Protein AF-A0A436V3V1-F1 (afdb_monomer)

Sequence (200 aa):
NDRKEEITNYEINSKKIATVSNGYTVTKMSIAVVVNQQRLATILGKDATPEQIAKRVADIQKMVASATGFDDKRGDVIDVSAVEFIDGLDGEPIEQPGIMASIGTYTGTMINAGAFIVVVFLVAFFGLRPMAAALTASAKPAIAGPTFDEVQRSLPTPEPAVAAIGSDGTAAQVGALPGGRPGTTPLDDLRQKIRPAPQE

Nearest PDB structures (foldseek):
  2dum-assembly1_A  TM=3.947E-01  e=2.174E+00  Pyrococcus horikoshii OT3
  7c2x-assembly1_A  TM=2.106E-01  e=6.323E+00  Glycyrrhiza uralensis
  6oa9-assembly1_E  TM=1.807E-01  e=4.842E+00  Saccharomyces cerevisiae

Radius of gyration: 51.62 Å; Cα contacts (8 Å, |Δi|>4): 73; chains: 1; bounding box: 139×60×125 Å

Foldseek 3Di:
DDDDDDDDDDDDDDDDDDDDDPDDDDLEAEEEAEAEQVVLCVVCDVPQDPVNSVVVQVVVQVVVCVVVVNDVVSVYYYHYYHDHDDPPPPPDPPPDQPPVSVCVVCVVVVVVVVVVVVVVVCCVPVPVVVVVVVVVVPDDPDDDDDDPVVVVVPDDDDDDDDDDDDDDDDDDDDDDDDDDDDDDDPVVVVVVVPDDDDDD

Structure (mmCIF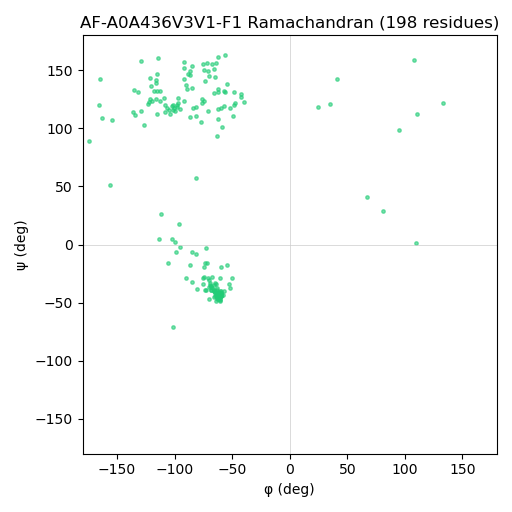, N/CA/C/O backbone):
data_AF-A0A436V3V1-F1
#
_entry.id   AF-A0A436V3V1-F1
#
loop_
_atom_site.group_PDB
_atom_site.id
_atom_site.type_symbol
_atom_site.label_atom_id
_atom_site.label_alt_id
_atom_site.label_comp_id
_atom_site.label_asym_id
_atom_site.label_entity_id
_atom_site.label_seq_id
_atom_site.pdbx_PDB_ins_code
_atom_site.Cartn_x
_atom_site.Cartn_y
_atom_site.Cartn_z
_atom_site.occupancy
_atom_site.B_iso_or_equiv
_atom_site.auth_seq_id
_atom_site.auth_comp_id
_atom_site.auth_asym_id
_atom_site.auth_atom_id
_atom_site.pdbx_PDB_model_num
ATOM 1 N N . ASN A 1 1 ? -78.148 25.410 18.192 1.00 51.16 1 ASN A N 1
ATOM 2 C CA . ASN A 1 1 ? -77.059 24.453 18.460 1.00 51.16 1 ASN A CA 1
ATOM 3 C C . ASN A 1 1 ? -75.895 24.917 17.602 1.00 51.16 1 ASN A C 1
ATOM 5 O O . ASN 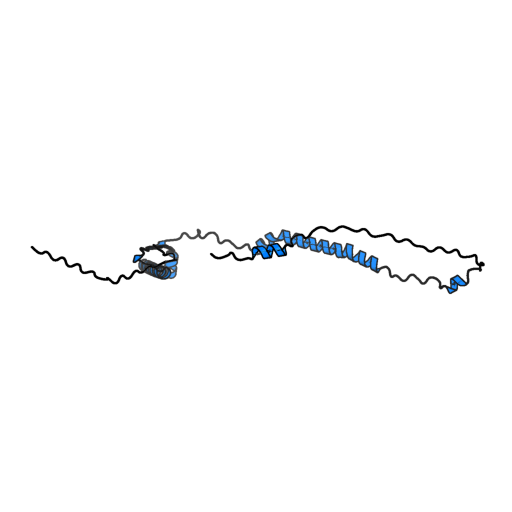A 1 1 ? -75.840 24.543 16.441 1.00 51.16 1 ASN A O 1
ATOM 9 N N . ASP A 1 2 ? -75.096 25.858 18.108 1.00 62.97 2 ASP A N 1
ATOM 10 C CA . ASP A 1 2 ? -74.070 26.542 17.309 1.00 62.97 2 ASP A CA 1
ATOM 11 C C . ASP A 1 2 ? -72.707 25.904 17.549 1.00 62.97 2 ASP A C 1
ATOM 13 O O . ASP A 1 2 ? -72.198 25.894 18.671 1.00 62.97 2 ASP A O 1
ATOM 17 N N . ARG A 1 3 ? -72.125 25.355 16.482 1.00 64.06 3 ARG A N 1
ATOM 18 C CA . ARG A 1 3 ? -70.758 24.839 16.467 1.00 64.06 3 ARG A CA 1
ATOM 19 C C . ARG A 1 3 ? -69.884 25.876 15.781 1.00 64.06 3 ARG A C 1
ATOM 21 O O . ARG A 1 3 ? -70.117 26.204 14.622 1.00 64.06 3 ARG A O 1
ATOM 28 N N . LYS A 1 4 ? -68.887 26.383 16.500 1.00 72.56 4 LYS A N 1
ATOM 29 C CA . LYS A 1 4 ? -67.902 27.315 15.958 1.00 72.56 4 LYS A CA 1
ATOM 30 C C . LYS A 1 4 ? -66.625 26.542 15.646 1.00 72.56 4 LYS A C 1
ATOM 32 O O . LYS A 1 4 ? -66.030 25.963 16.551 1.00 72.56 4 LYS A O 1
ATOM 37 N N . GLU A 1 5 ? -66.248 26.505 14.376 1.00 76.25 5 GLU A N 1
ATOM 38 C CA . GLU A 1 5 ? -64.961 25.975 13.924 1.00 76.25 5 GLU A CA 1
ATOM 39 C C . GLU A 1 5 ? -63.987 27.138 13.750 1.00 76.25 5 GLU A C 1
ATOM 41 O O . GLU A 1 5 ? -64.285 28.123 13.074 1.00 76.25 5 GLU A O 1
ATOM 46 N N . GLU A 1 6 ? -62.835 27.034 14.404 1.00 77.06 6 GLU A N 1
ATOM 47 C CA . GLU A 1 6 ? -61.732 27.977 14.281 1.00 77.06 6 GLU A CA 1
ATOM 48 C C . GLU A 1 6 ? -60.569 27.254 13.606 1.00 77.06 6 GLU A C 1
ATOM 50 O O . GLU A 1 6 ? -60.139 26.190 14.056 1.00 77.06 6 GLU A O 1
ATOM 55 N N . ILE A 1 7 ? -60.099 27.813 12.491 1.00 79.81 7 ILE A N 1
ATOM 56 C CA . ILE A 1 7 ? -58.967 27.289 11.731 1.00 79.81 7 ILE A CA 1
ATOM 57 C C . ILE A 1 7 ? -57.803 28.246 11.943 1.00 79.81 7 ILE A C 1
ATOM 59 O O . ILE A 1 7 ? -57.840 29.388 11.485 1.00 79.81 7 ILE A O 1
ATOM 63 N N . THR A 1 8 ? -56.760 27.758 12.607 1.00 80.88 8 THR A N 1
ATOM 64 C CA . THR A 1 8 ? -55.528 28.515 12.822 1.00 80.88 8 THR A CA 1
ATOM 65 C C . THR A 1 8 ? -54.446 27.976 11.902 1.00 80.88 8 THR A C 1
ATOM 67 O O . THR A 1 8 ? -54.025 26.826 12.027 1.00 80.88 8 THR A O 1
ATOM 70 N N . ASN A 1 9 ? -53.991 28.814 10.972 1.00 81.00 9 ASN A N 1
ATOM 71 C CA . ASN A 1 9 ? -52.857 28.504 10.110 1.00 81.00 9 ASN A CA 1
ATOM 72 C C . ASN A 1 9 ? -51.563 28.973 10.776 1.00 81.00 9 ASN A C 1
ATOM 74 O O . ASN A 1 9 ? -51.477 30.105 11.251 1.00 81.00 9 ASN A O 1
ATOM 78 N N . TYR A 1 10 ? -50.553 28.110 10.771 1.00 83.94 10 TYR A N 1
ATOM 79 C CA . TYR A 1 10 ? -49.214 28.433 11.250 1.00 83.94 10 TYR A CA 1
ATOM 80 C C . TYR A 1 10 ? -48.241 28.439 10.075 1.00 83.94 10 TYR A C 1
ATOM 82 O O . TYR A 1 10 ? -48.203 27.488 9.294 1.00 83.94 10 TYR A O 1
ATOM 90 N N . GLU A 1 11 ? -47.418 29.480 9.975 1.00 79.50 11 GLU A N 1
ATOM 91 C CA . GLU A 1 11 ? -46.264 29.4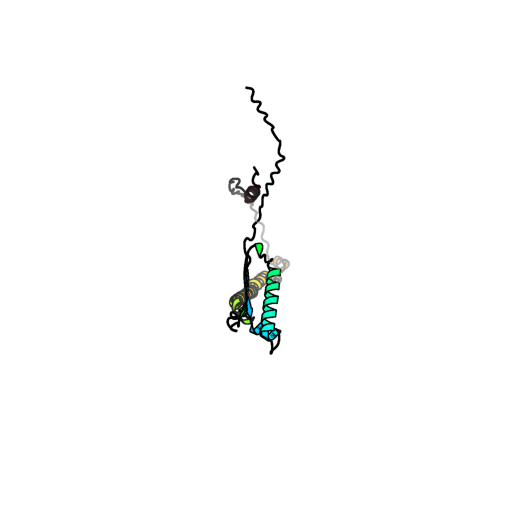83 9.080 1.00 79.50 11 GLU A CA 1
ATOM 92 C C . GLU A 1 11 ? -45.071 28.861 9.805 1.00 79.50 11 GLU A C 1
ATOM 94 O O . GLU A 1 11 ? -44.523 29.417 10.758 1.00 79.50 11 GLU A O 1
ATOM 99 N N . ILE A 1 12 ? -44.688 27.662 9.375 1.00 82.06 12 ILE A N 1
ATOM 100 C CA . ILE A 1 12 ? -43.521 26.964 9.909 1.00 82.06 12 ILE A CA 1
ATOM 101 C C . ILE A 1 12 ? -42.315 27.328 9.047 1.00 82.06 12 ILE A C 1
ATOM 103 O O . ILE A 1 12 ? -42.298 27.081 7.842 1.00 82.06 12 ILE A O 1
ATOM 107 N N . ASN A 1 13 ? -41.273 27.868 9.679 1.00 80.56 13 ASN A N 1
ATOM 108 C CA . ASN A 1 13 ? -39.996 28.120 9.019 1.00 80.56 13 ASN A CA 1
ATOM 109 C C . ASN A 1 13 ? -39.375 26.792 8.552 1.00 80.56 13 ASN A C 1
ATOM 111 O O . ASN A 1 13 ? -38.884 26.007 9.365 1.00 80.56 13 ASN A O 1
ATOM 115 N N . SER A 1 14 ? -39.376 26.536 7.241 1.00 83.12 14 SER A N 1
ATOM 116 C CA . SER A 1 14 ? -38.745 25.350 6.655 1.00 83.12 14 SER A CA 1
ATOM 117 C C . SER A 1 14 ? -37.343 25.679 6.142 1.00 83.12 14 SER A C 1
ATOM 119 O O . SER A 1 14 ? -37.186 26.515 5.252 1.00 83.12 14 SER A O 1
ATOM 121 N N . LYS A 1 15 ? -36.316 24.991 6.648 1.00 85.94 15 LYS A N 1
ATOM 122 C CA . LYS A 1 15 ? -34.958 25.048 6.088 1.00 85.94 15 LYS A CA 1
ATOM 123 C C . LYS A 1 15 ? -34.726 23.823 5.207 1.00 85.94 15 LYS A C 1
ATOM 125 O O . LYS A 1 15 ? -34.674 22.706 5.714 1.00 85.94 15 LYS A O 1
ATOM 130 N N . LYS A 1 16 ? -34.547 24.029 3.900 1.00 85.94 16 LYS A N 1
ATOM 131 C CA . LYS A 1 16 ? -34.175 22.969 2.951 1.00 85.94 16 LYS A CA 1
ATOM 132 C C . LYS A 1 16 ? -32.689 23.084 2.623 1.00 85.94 16 LYS A C 1
ATOM 134 O O . LYS A 1 16 ? -32.254 24.114 2.119 1.00 85.94 16 LYS A O 1
ATOM 139 N N . ILE A 1 17 ? -31.915 22.044 2.923 1.00 87.38 17 ILE A N 1
ATOM 140 C CA . ILE A 1 17 ? -30.492 21.971 2.575 1.00 87.38 17 ILE A CA 1
ATOM 141 C C . ILE A 1 17 ? -30.359 20.975 1.426 1.00 87.38 17 ILE A C 1
ATOM 143 O O . ILE A 1 17 ? -30.695 19.805 1.586 1.00 87.38 17 ILE A O 1
ATOM 147 N N . ALA A 1 18 ? -29.903 21.448 0.269 1.00 84.38 18 ALA A N 1
ATOM 148 C CA . ALA A 1 18 ? -29.523 20.600 -0.853 1.00 84.38 18 ALA A CA 1
ATOM 149 C C . ALA A 1 18 ? -27.994 20.542 -0.909 1.00 84.38 18 ALA A C 1
ATOM 151 O O . ALA A 1 18 ? -27.343 21.552 -1.175 1.00 84.38 18 ALA A O 1
ATOM 152 N N . THR A 1 19 ? -27.422 19.374 -0.626 1.00 85.31 19 THR A N 1
ATOM 153 C CA . THR A 1 19 ? -25.979 19.139 -0.732 1.00 85.31 19 THR A CA 1
ATOM 154 C C . THR A 1 19 ? -25.710 18.384 -2.025 1.00 85.31 19 THR A C 1
ATOM 156 O O . THR A 1 19 ? -26.152 17.248 -2.180 1.00 85.31 19 THR A O 1
ATOM 159 N N . VAL A 1 20 ? -24.991 19.012 -2.953 1.00 83.06 20 VAL A N 1
ATOM 160 C CA . VAL A 1 20 ? -24.502 18.361 -4.173 1.00 83.06 20 VAL A CA 1
ATOM 161 C C . VAL A 1 20 ? -23.049 17.965 -3.930 1.00 83.06 20 VAL A C 1
ATOM 163 O O . VAL A 1 20 ? -22.222 18.821 -3.625 1.00 83.06 20 VAL A O 1
ATOM 166 N N . SER A 1 21 ? -22.745 16.670 -4.022 1.00 83.62 21 SER A N 1
ATOM 167 C CA . SER A 1 21 ? -21.377 16.151 -3.936 1.00 83.62 21 SER A CA 1
ATOM 168 C C . SER A 1 21 ? -20.931 15.682 -5.317 1.00 83.62 21 SER A C 1
ATOM 170 O O . SER A 1 21 ? -21.545 14.783 -5.883 1.00 83.62 21 SER A O 1
ATOM 172 N N . ASN A 1 22 ? -19.857 16.275 -5.842 1.00 81.88 22 ASN A N 1
ATOM 173 C CA . ASN A 1 22 ? -19.236 15.887 -7.118 1.00 81.88 22 ASN A CA 1
ATOM 174 C C . ASN A 1 22 ? -18.042 14.931 -6.918 1.00 81.88 22 ASN A C 1
ATOM 176 O O . ASN A 1 22 ? -17.182 14.823 -7.789 1.00 81.88 22 ASN A O 1
ATOM 180 N N . GLY A 1 23 ? -17.936 14.299 -5.746 1.00 87.75 23 GLY A N 1
ATOM 181 C CA . GLY A 1 23 ? -16.788 13.481 -5.360 1.00 87.75 23 GLY A CA 1
ATOM 182 C C . GLY A 1 23 ? -17.122 12.004 -5.182 1.00 87.75 23 GLY A C 1
ATOM 183 O O . GLY A 1 23 ? -18.268 11.624 -4.949 1.00 87.75 23 GLY A O 1
ATOM 184 N N . TYR A 1 24 ? -16.082 11.176 -5.226 1.00 87.44 24 TYR A N 1
ATOM 185 C CA . TYR A 1 24 ? -16.155 9.781 -4.805 1.00 87.44 24 TYR A CA 1
ATOM 186 C C . TYR A 1 24 ? -15.907 9.679 -3.300 1.00 87.44 24 TYR A C 1
ATOM 188 O O . TYR A 1 24 ? -15.130 10.442 -2.730 1.00 87.44 24 TYR A O 1
ATOM 196 N N . THR A 1 25 ? -16.576 8.733 -2.648 1.00 88.81 25 THR A N 1
ATOM 197 C CA . THR A 1 25 ? -16.362 8.411 -1.233 1.00 88.81 25 THR A CA 1
ATOM 198 C C . THR A 1 25 ? -15.948 6.955 -1.129 1.00 88.81 25 THR A C 1
ATOM 200 O O . THR A 1 25 ? -16.523 6.094 -1.793 1.00 88.81 25 THR A O 1
ATOM 203 N N . VAL A 1 26 ? -14.949 6.673 -0.297 1.00 91.44 26 VAL A N 1
ATOM 204 C CA . VAL A 1 26 ? -14.577 5.298 0.035 1.00 91.44 26 VAL A CA 1
ATOM 205 C C . VAL A 1 26 ? -15.609 4.761 1.019 1.00 91.44 26 VAL A C 1
ATOM 207 O O . VAL A 1 26 ? -15.815 5.352 2.075 1.00 91.44 26 VAL A O 1
ATOM 210 N N . THR A 1 27 ? -16.280 3.664 0.668 1.00 93.31 27 THR A N 1
ATOM 211 C CA . THR A 1 27 ? -17.311 3.049 1.524 1.00 93.31 27 THR A CA 1
ATOM 212 C C . THR A 1 27 ? -16.738 2.008 2.475 1.00 93.31 27 THR A C 1
ATOM 214 O O . THR A 1 27 ? -17.310 1.808 3.535 1.00 93.31 27 THR A O 1
ATOM 217 N N . LYS A 1 28 ? -15.639 1.339 2.104 1.00 94.94 28 LYS A N 1
ATOM 218 C CA . LYS A 1 28 ? -14.964 0.323 2.919 1.00 94.94 28 LYS A CA 1
ATOM 219 C C . LYS A 1 28 ? -13.570 0.034 2.372 1.00 94.94 28 LYS A C 1
ATOM 221 O O . LYS A 1 28 ? -13.399 -0.048 1.155 1.00 94.94 28 LYS A O 1
ATOM 226 N N . MET A 1 29 ? -12.608 -0.186 3.262 1.00 95.19 29 MET A N 1
ATOM 227 C CA . MET A 1 29 ? -11.274 -0.688 2.931 1.00 95.19 29 MET A CA 1
ATOM 228 C C . MET A 1 29 ? -11.030 -2.069 3.545 1.00 95.19 29 MET A C 1
ATOM 230 O O . MET A 1 29 ? -11.522 -2.403 4.622 1.00 95.19 29 MET A O 1
ATOM 234 N N . SER A 1 30 ? -10.269 -2.907 2.848 1.00 96.38 30 SER A N 1
ATOM 235 C CA . SER A 1 30 ? -9.816 -4.205 3.354 1.00 96.38 30 SER A CA 1
ATOM 236 C C . SER A 1 30 ? -8.348 -4.363 3.007 1.00 96.38 30 SER A C 1
ATOM 238 O O . SER A 1 30 ? -7.981 -4.386 1.834 1.00 96.38 30 SER A O 1
ATOM 240 N N . ILE A 1 31 ? -7.516 -4.389 4.041 1.00 96.38 31 ILE A N 1
ATOM 241 C CA . ILE A 1 31 ? -6.064 -4.333 3.928 1.00 96.38 31 ILE A CA 1
ATOM 242 C C . ILE A 1 31 ? -5.504 -5.581 4.602 1.00 96.38 31 ILE A C 1
ATOM 244 O O . ILE A 1 31 ? -5.746 -5.806 5.784 1.00 96.38 31 ILE A O 1
ATOM 248 N N . ALA A 1 32 ? -4.744 -6.371 3.851 1.00 96.81 32 ALA A N 1
ATOM 249 C CA . ALA A 1 32 ? -4.007 -7.515 4.369 1.00 96.81 32 ALA A CA 1
ATOM 250 C C . ALA A 1 32 ? -2.512 -7.255 4.189 1.00 96.81 32 ALA A C 1
ATOM 252 O O . ALA A 1 32 ? -2.057 -6.956 3.083 1.00 96.81 32 ALA A O 1
ATOM 253 N N . VAL A 1 33 ? -1.753 -7.348 5.276 1.00 95.88 33 VAL A N 1
ATOM 254 C CA . VAL A 1 33 ? -0.309 -7.118 5.281 1.00 95.88 33 VAL A CA 1
ATOM 255 C C . VAL A 1 33 ? 0.381 -8.368 5.790 1.00 95.88 33 VAL A C 1
ATOM 257 O O . VAL A 1 33 ? 0.109 -8.843 6.889 1.00 95.88 33 VAL A O 1
ATOM 260 N N . VAL A 1 34 ? 1.309 -8.885 4.996 1.00 94.38 34 VAL A N 1
ATOM 261 C CA . VAL A 1 34 ? 2.108 -10.046 5.366 1.00 94.38 34 VAL A CA 1
ATOM 262 C C . VAL A 1 34 ? 3.536 -9.585 5.626 1.00 94.38 34 VAL A C 1
ATOM 264 O O . VAL A 1 34 ? 4.139 -8.913 4.789 1.00 94.38 34 VAL A O 1
ATOM 267 N N . VAL A 1 35 ? 4.074 -9.920 6.796 1.00 93.50 35 VAL A N 1
ATOM 268 C CA . VAL A 1 35 ? 5.428 -9.538 7.212 1.00 93.50 35 VAL A CA 1
ATOM 269 C C . VAL A 1 35 ? 6.303 -10.772 7.394 1.00 93.50 35 VAL A C 1
ATOM 271 O O . VAL A 1 35 ? 5.865 -11.779 7.945 1.00 93.50 35 VAL A O 1
ATOM 274 N N . ASN A 1 36 ? 7.555 -10.690 6.942 1.00 92.19 36 ASN A N 1
ATOM 275 C CA . ASN A 1 36 ? 8.512 -11.783 7.093 1.00 92.19 36 ASN A CA 1
ATOM 276 C C . ASN A 1 36 ? 8.938 -11.915 8.567 1.00 92.19 36 ASN A C 1
ATOM 278 O O . ASN A 1 36 ? 9.592 -11.026 9.129 1.00 92.19 36 ASN A O 1
ATOM 282 N N . GLN A 1 37 ? 8.587 -13.043 9.182 1.00 89.31 37 GLN A N 1
ATOM 283 C CA . GLN A 1 37 ? 8.877 -13.340 10.582 1.00 89.31 37 GLN A CA 1
ATOM 284 C C . GLN A 1 37 ? 10.382 -13.454 10.869 1.00 89.31 37 GLN A C 1
ATOM 286 O O . GLN A 1 37 ? 10.847 -12.913 11.875 1.00 89.31 37 GLN A O 1
ATOM 291 N N . GLN A 1 38 ? 11.162 -14.085 9.984 1.00 87.44 38 GLN A N 1
ATOM 292 C CA . GLN A 1 38 ? 12.614 -14.216 10.158 1.00 87.44 38 GLN A CA 1
ATOM 293 C C . GLN A 1 38 ? 13.297 -12.844 10.161 1.00 87.44 38 GLN A C 1
ATOM 295 O O . GLN A 1 38 ? 14.199 -12.575 10.965 1.00 87.44 38 GLN A O 1
ATOM 300 N N . ARG A 1 39 ? 12.829 -11.929 9.301 1.00 88.31 39 ARG A N 1
ATOM 301 C CA . ARG A 1 39 ? 13.347 -10.558 9.262 1.00 88.31 39 ARG A CA 1
ATOM 302 C C . ARG A 1 39 ? 13.033 -9.797 10.548 1.00 88.31 39 ARG A C 1
ATOM 304 O O . ARG A 1 39 ? 13.899 -9.078 11.043 1.00 88.31 39 ARG A O 1
ATOM 311 N N . LEU A 1 40 ? 11.832 -9.970 11.104 1.00 89.06 40 LEU A N 1
ATOM 312 C CA . LEU A 1 40 ? 11.467 -9.375 12.393 1.00 89.06 40 LEU A CA 1
ATOM 313 C C . LEU A 1 40 ? 12.344 -9.910 13.528 1.00 89.06 40 LEU A C 1
ATOM 315 O O . LEU A 1 40 ? 12.874 -9.107 14.296 1.00 89.06 40 LEU A O 1
ATOM 319 N N . ALA A 1 41 ? 12.553 -11.226 13.592 1.00 87.38 41 ALA A N 1
ATOM 320 C CA . ALA A 1 41 ? 13.427 -11.849 14.585 1.00 87.38 41 ALA A CA 1
ATOM 321 C C . ALA A 1 41 ? 14.872 -11.331 14.473 1.00 87.38 41 ALA A C 1
ATOM 323 O O . ALA A 1 41 ? 15.475 -10.951 15.469 1.00 87.38 41 ALA A O 1
ATOM 324 N N . THR A 1 42 ? 15.402 -11.197 13.255 1.00 87.00 42 THR A N 1
ATOM 325 C CA . THR A 1 42 ? 16.762 -10.670 13.038 1.00 87.00 42 THR A CA 1
ATOM 326 C C . THR A 1 42 ? 16.928 -9.238 13.559 1.00 87.00 42 THR A C 1
ATOM 328 O O . THR A 1 42 ? 17.964 -8.911 14.133 1.00 87.00 42 THR A O 1
ATOM 331 N N . ILE A 1 43 ? 15.916 -8.381 13.375 1.00 87.56 43 ILE A N 1
ATOM 332 C CA . ILE A 1 43 ? 15.942 -6.981 13.837 1.00 87.56 43 ILE A CA 1
ATOM 333 C C . ILE A 1 43 ? 15.804 -6.893 15.363 1.00 87.56 43 ILE A C 1
ATOM 335 O O . ILE A 1 43 ? 16.444 -6.050 15.987 1.00 87.56 43 ILE A O 1
ATOM 339 N N . LEU A 1 44 ? 14.959 -7.739 15.956 1.00 87.00 44 LEU A N 1
ATOM 340 C CA . LEU A 1 44 ? 14.722 -7.784 17.403 1.00 87.00 44 LEU A CA 1
ATOM 341 C C . LEU A 1 44 ? 15.883 -8.442 18.170 1.00 87.00 44 LEU A C 1
ATOM 343 O O . LEU A 1 44 ? 16.035 -8.202 19.366 1.00 87.00 44 LEU A O 1
ATOM 347 N N . GLY A 1 45 ? 16.722 -9.216 17.480 1.00 82.06 45 GLY A N 1
ATOM 348 C CA . GLY A 1 45 ? 17.850 -9.944 18.048 1.00 82.06 45 GLY A CA 1
ATOM 349 C C . GLY A 1 45 ? 17.594 -11.450 18.094 1.00 82.06 45 GLY A C 1
ATOM 350 O O . GLY A 1 45 ? 16.460 -11.915 18.054 1.00 82.06 45 GLY A O 1
ATOM 351 N N . LYS A 1 46 ? 18.678 -12.230 18.177 1.00 69.44 46 LYS A N 1
ATOM 352 C CA . LYS A 1 46 ? 18.667 -13.698 18.027 1.00 69.44 46 LYS A CA 1
ATOM 353 C C . LYS A 1 46 ? 17.778 -14.438 19.045 1.00 69.44 46 LYS A C 1
ATOM 355 O O . LYS A 1 46 ? 17.366 -15.555 18.764 1.00 69.44 46 LYS A O 1
ATOM 360 N N . ASP A 1 47 ? 17.447 -13.782 20.158 1.00 76.19 47 ASP A N 1
ATOM 361 C CA . ASP A 1 47 ? 16.610 -14.297 21.249 1.00 76.19 47 ASP A CA 1
ATOM 362 C C . ASP A 1 47 ? 15.255 -13.567 21.354 1.00 76.19 47 ASP A C 1
ATOM 364 O O . ASP A 1 47 ? 14.668 -13.468 22.434 1.00 76.19 47 ASP A O 1
ATOM 368 N N . ALA A 1 48 ? 14.764 -13.000 20.246 1.00 81.75 48 ALA A N 1
ATOM 369 C CA . ALA A 1 48 ? 13.470 -12.330 20.215 1.00 81.75 48 ALA A CA 1
ATOM 370 C C . ALA A 1 48 ? 12.354 -13.286 20.656 1.00 81.75 48 ALA A C 1
ATOM 372 O O . ALA A 1 48 ? 12.110 -14.320 20.029 1.00 81.75 48 ALA A O 1
ATOM 373 N N . THR A 1 49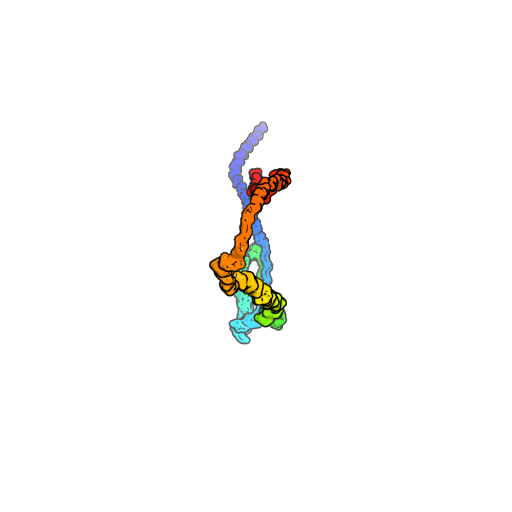 ? 11.655 -12.931 21.732 1.00 88.31 49 THR A N 1
ATOM 374 C CA . THR A 1 49 ? 10.566 -13.766 22.239 1.00 88.31 49 THR A CA 1
ATOM 375 C C . THR A 1 49 ? 9.322 -13.633 21.348 1.00 88.31 49 THR A C 1
ATOM 377 O O . THR A 1 49 ? 9.131 -12.591 20.702 1.00 88.31 49 THR A O 1
ATOM 380 N N . PRO A 1 50 ? 8.429 -14.640 21.314 1.00 87.00 50 PRO A N 1
ATOM 381 C CA . PRO A 1 50 ? 7.170 -14.550 20.571 1.00 87.00 50 PRO A CA 1
ATOM 382 C C . PRO A 1 50 ? 6.341 -13.306 20.929 1.00 87.00 50 PRO A C 1
ATOM 384 O O . PRO A 1 50 ? 5.720 -12.698 20.056 1.00 87.00 50 PRO A O 1
ATOM 387 N N . GLU A 1 51 ? 6.383 -12.862 22.186 1.00 89.88 51 GLU A N 1
ATOM 388 C CA . GLU A 1 51 ? 5.683 -11.666 22.665 1.00 89.88 51 GLU A CA 1
ATOM 389 C C . GLU A 1 51 ? 6.266 -10.378 22.070 1.00 89.88 51 GLU A C 1
ATOM 391 O O . GLU A 1 51 ? 5.523 -9.445 21.758 1.00 89.88 51 GLU A O 1
ATOM 396 N N . GLN A 1 52 ? 7.588 -10.310 21.880 1.00 90.56 52 GLN A N 1
ATOM 397 C CA . GLN A 1 52 ? 8.238 -9.162 21.243 1.00 90.56 52 GLN A CA 1
ATOM 398 C C . GLN A 1 52 ? 7.874 -9.068 19.759 1.00 90.56 52 GLN A C 1
ATOM 400 O O . GLN A 1 52 ? 7.616 -7.972 19.255 1.00 90.56 52 GLN A O 1
ATOM 405 N N . ILE A 1 53 ? 7.795 -10.213 19.076 1.00 90.19 53 ILE A N 1
ATOM 406 C CA . ILE A 1 53 ? 7.340 -10.285 17.685 1.00 90.19 53 ILE A CA 1
ATOM 407 C C . ILE A 1 53 ? 5.874 -9.847 17.596 1.00 90.19 53 ILE A C 1
ATOM 409 O O . ILE A 1 53 ? 5.558 -8.966 16.798 1.00 90.19 53 ILE A O 1
ATOM 413 N N . ALA A 1 54 ? 4.995 -10.369 18.457 1.00 91.81 54 ALA A N 1
ATOM 414 C CA . ALA A 1 54 ? 3.584 -9.979 18.496 1.00 91.81 54 ALA A CA 1
ATOM 415 C C . ALA A 1 54 ? 3.403 -8.477 18.774 1.00 91.81 54 ALA A C 1
ATOM 417 O O . ALA A 1 54 ? 2.617 -7.805 18.103 1.00 91.81 54 ALA A O 1
ATOM 418 N N . LYS A 1 55 ? 4.186 -7.915 19.704 1.00 94.19 55 LYS A N 1
ATOM 419 C CA . LYS A 1 55 ? 4.205 -6.470 19.964 1.00 94.19 55 LYS A CA 1
ATOM 420 C C . LYS A 1 55 ? 4.615 -5.684 18.719 1.00 94.19 55 LYS A C 1
ATOM 422 O O . LYS A 1 55 ? 3.971 -4.693 18.383 1.00 94.19 55 LYS A O 1
ATOM 427 N N . ARG A 1 56 ? 5.648 -6.139 18.005 1.00 93.88 56 ARG A N 1
ATOM 428 C CA . ARG A 1 56 ? 6.109 -5.479 16.780 1.00 93.88 56 ARG A CA 1
ATOM 429 C C . ARG A 1 56 ? 5.068 -5.544 15.662 1.00 93.88 56 ARG A C 1
ATOM 431 O O . ARG A 1 56 ? 4.883 -4.550 14.965 1.00 93.88 56 ARG A O 1
ATOM 438 N N . VAL A 1 57 ? 4.371 -6.668 15.517 1.00 94.81 57 VAL A N 1
ATOM 439 C CA . VAL A 1 57 ? 3.253 -6.822 14.573 1.00 94.81 57 VAL A CA 1
ATOM 440 C C . VAL A 1 57 ? 2.109 -5.863 14.921 1.00 94.81 57 VAL A C 1
ATOM 442 O O . VAL A 1 57 ? 1.612 -5.168 14.037 1.00 94.81 57 VAL A O 1
ATOM 445 N N . ALA A 1 58 ? 1.755 -5.732 16.202 1.00 95.62 58 ALA A N 1
ATOM 446 C CA . ALA A 1 58 ? 0.739 -4.777 16.649 1.00 95.62 58 ALA A CA 1
ATOM 447 C C . ALA A 1 58 ? 1.140 -3.313 16.378 1.00 95.62 58 ALA A C 1
ATOM 449 O O . ALA A 1 58 ? 0.303 -2.493 15.995 1.00 95.62 58 ALA A O 1
ATOM 450 N N . ASP A 1 59 ? 2.421 -2.971 16.534 1.00 95.69 59 ASP A N 1
ATOM 451 C CA . ASP A 1 59 ? 2.930 -1.640 16.186 1.00 95.69 59 ASP A CA 1
ATOM 452 C C . ASP A 1 59 ? 2.850 -1.380 14.672 1.00 95.69 59 ASP A C 1
ATOM 454 O O . ASP A 1 59 ? 2.470 -0.285 14.250 1.00 95.69 59 ASP A O 1
ATOM 458 N N . ILE A 1 60 ? 3.139 -2.392 13.846 1.00 96.06 60 ILE A N 1
ATOM 459 C CA . ILE A 1 60 ? 2.969 -2.316 12.387 1.00 96.06 60 ILE A CA 1
ATOM 460 C C . ILE A 1 60 ? 1.494 -2.108 12.033 1.00 96.06 60 ILE A C 1
ATOM 462 O O . ILE A 1 60 ? 1.189 -1.221 11.239 1.00 96.06 60 ILE A O 1
ATOM 466 N N . GLN A 1 61 ? 0.573 -2.844 12.656 1.00 96.25 61 GLN A N 1
ATOM 467 C CA . GLN A 1 61 ? -0.865 -2.674 12.433 1.00 96.25 61 GLN A CA 1
ATOM 468 C C . GLN A 1 61 ? -1.326 -1.242 12.737 1.00 96.25 61 GLN A C 1
ATOM 470 O O . GLN A 1 61 ? -2.045 -0.644 11.936 1.00 96.25 61 GLN A O 1
ATOM 475 N N . LYS A 1 62 ? -0.861 -0.647 13.845 1.00 96.44 62 LYS A N 1
ATOM 476 C CA . LYS A 1 62 ? -1.148 0.762 14.175 1.00 96.44 62 LYS A CA 1
ATOM 477 C C . LYS A 1 62 ? -0.588 1.726 13.131 1.00 96.44 62 LYS A C 1
ATOM 479 O O . LYS A 1 62 ? -1.255 2.697 12.772 1.00 96.44 62 LYS A O 1
ATOM 484 N N . MET A 1 63 ? 0.622 1.467 12.635 1.00 96.75 63 MET A N 1
ATOM 485 C CA . MET A 1 63 ? 1.241 2.292 11.598 1.00 96.75 63 MET A CA 1
ATOM 486 C C . MET A 1 63 ? 0.452 2.229 10.286 1.00 96.75 63 MET 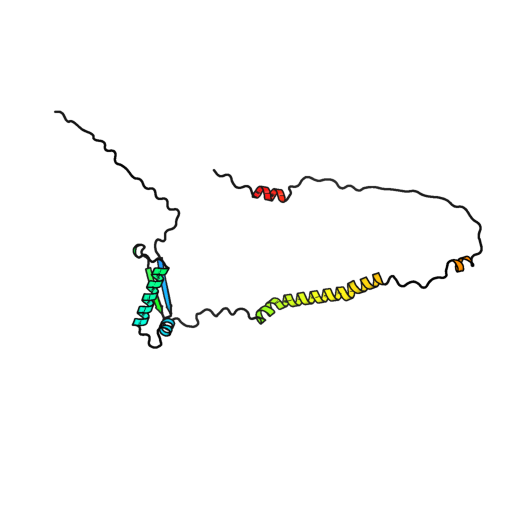A C 1
ATOM 488 O O . MET A 1 63 ? 0.189 3.268 9.685 1.00 96.75 63 MET A O 1
ATOM 492 N N . VAL A 1 64 ? 0.012 1.034 9.882 1.00 96.81 64 VAL A N 1
ATOM 493 C CA . VAL A 1 64 ? -0.830 0.828 8.693 1.00 96.81 64 VAL A CA 1
ATOM 494 C C . VAL A 1 64 ? -2.181 1.525 8.858 1.00 96.81 64 VAL A C 1
ATOM 496 O O . VAL A 1 64 ? -2.619 2.221 7.943 1.00 96.81 64 VAL A O 1
ATOM 499 N N . ALA A 1 65 ? -2.816 1.414 10.027 1.00 96.19 65 ALA A N 1
ATOM 500 C CA . ALA A 1 65 ? -4.087 2.082 10.308 1.00 96.19 65 ALA A CA 1
ATOM 501 C C . ALA A 1 65 ? -3.984 3.610 10.179 1.00 96.19 65 ALA A C 1
ATOM 503 O O . ALA A 1 65 ? -4.824 4.239 9.535 1.00 96.19 65 ALA A O 1
ATOM 504 N N . SER A 1 66 ? -2.917 4.198 10.728 1.00 95.88 66 SER A N 1
ATOM 505 C CA . SER A 1 66 ? -2.645 5.635 10.620 1.00 95.88 66 SER A CA 1
ATOM 506 C C . SER A 1 66 ? -2.354 6.064 9.177 1.00 95.88 66 SER A C 1
ATOM 508 O O . SER A 1 66 ? -2.917 7.042 8.692 1.00 95.88 66 SER A O 1
ATOM 510 N N . ALA A 1 67 ? -1.525 5.301 8.458 1.00 96.12 67 ALA A N 1
ATOM 511 C CA . ALA A 1 67 ? -1.128 5.623 7.088 1.00 96.12 67 ALA A CA 1
ATOM 512 C C . ALA A 1 67 ? -2.283 5.527 6.078 1.00 96.12 67 ALA A C 1
ATOM 514 O O . ALA A 1 67 ? -2.269 6.215 5.060 1.00 96.12 67 ALA A O 1
ATOM 515 N N . THR A 1 68 ? -3.271 4.672 6.347 1.00 94.62 68 THR A N 1
ATOM 516 C CA . THR A 1 68 ? -4.391 4.411 5.429 1.00 94.62 68 THR A CA 1
ATOM 517 C C . THR A 1 68 ? -5.659 5.184 5.781 1.00 94.62 68 THR A C 1
ATOM 519 O O . THR A 1 68 ? -6.607 5.172 5.003 1.00 94.62 68 THR A O 1
ATOM 522 N N . GLY A 1 69 ? -5.689 5.887 6.918 1.00 94.12 69 GLY A N 1
ATOM 523 C CA . GLY A 1 69 ? -6.893 6.580 7.378 1.00 94.12 69 GLY A CA 1
ATOM 524 C C . GLY A 1 69 ? -8.009 5.608 7.763 1.00 94.12 69 GLY A C 1
ATOM 525 O O . GLY A 1 69 ? -9.169 5.845 7.417 1.00 94.12 69 GLY A O 1
ATOM 526 N N . PHE A 1 70 ? -7.642 4.509 8.432 1.00 96.31 70 PHE A N 1
ATOM 527 C CA . PHE A 1 70 ? -8.563 3.486 8.926 1.00 96.31 70 PHE A CA 1
ATOM 528 C C . PHE A 1 70 ? -9.739 4.098 9.692 1.00 96.31 70 PHE A C 1
ATOM 530 O O . PHE A 1 70 ? -9.548 4.919 10.593 1.00 96.31 70 PHE A O 1
ATOM 537 N N . ASP A 1 71 ? -10.947 3.661 9.352 1.00 95.75 71 ASP A N 1
ATOM 538 C CA . ASP A 1 71 ? -12.180 4.087 9.998 1.00 95.75 71 ASP A CA 1
ATOM 539 C C . ASP A 1 71 ? -13.075 2.878 10.310 1.00 95.75 71 ASP A C 1
ATOM 541 O O . ASP A 1 71 ? -13.645 2.239 9.422 1.00 95.75 71 ASP A O 1
ATOM 545 N N . ASP A 1 72 ? -13.230 2.595 11.604 1.00 93.62 72 ASP A N 1
ATOM 546 C CA . ASP A 1 72 ? -14.084 1.517 12.112 1.00 93.62 72 ASP A CA 1
ATOM 547 C C . ASP A 1 72 ? -15.570 1.766 11.797 1.00 93.62 72 ASP A C 1
ATOM 549 O O . ASP A 1 72 ? -16.315 0.843 11.475 1.00 93.62 72 ASP A O 1
ATOM 553 N N . LYS A 1 73 ? -16.012 3.033 11.770 1.00 95.12 73 LYS A N 1
ATOM 554 C CA . LYS A 1 73 ? -17.407 3.382 11.438 1.00 95.12 73 LYS A CA 1
ATOM 555 C C . LYS A 1 73 ? -17.713 3.161 9.961 1.00 95.12 73 LYS A C 1
ATOM 557 O O . LYS A 1 73 ? -18.858 2.880 9.611 1.00 95.12 73 LYS A O 1
ATOM 562 N N . ARG A 1 74 ? -16.695 3.286 9.103 1.00 94.12 74 ARG A N 1
ATOM 563 C CA . ARG A 1 74 ? -16.762 2.925 7.682 1.00 94.12 74 ARG A CA 1
ATOM 564 C C . ARG A 1 74 ? -16.753 1.400 7.476 1.00 94.12 74 ARG A C 1
ATOM 566 O O . ARG A 1 74 ? -17.145 0.920 6.417 1.00 94.12 74 ARG A O 1
ATOM 573 N N . GLY A 1 75 ? -16.377 0.628 8.497 1.00 94.62 75 GLY A N 1
ATOM 574 C CA . GLY A 1 75 ? -16.296 -0.830 8.439 1.00 94.62 75 GLY A CA 1
ATOM 575 C C . GLY A 1 75 ? -15.011 -1.331 7.785 1.00 94.62 75 GLY A C 1
ATOM 576 O O . GLY A 1 75 ? -15.020 -2.392 7.147 1.00 94.62 75 GLY A O 1
ATOM 577 N N . ASP A 1 76 ? -13.930 -0.558 7.897 1.00 97.06 76 ASP A N 1
ATOM 578 C CA . ASP A 1 76 ? -12.619 -0.962 7.407 1.00 97.06 76 ASP A CA 1
ATOM 579 C C . ASP A 1 76 ? -12.072 -2.164 8.184 1.00 97.06 76 ASP A C 1
ATOM 581 O O . ASP A 1 76 ? -12.349 -2.348 9.368 1.00 97.06 76 ASP A O 1
ATOM 585 N N . VAL A 1 77 ? -11.252 -2.978 7.520 1.00 96.19 77 VAL A N 1
ATOM 586 C CA . VAL A 1 77 ? -10.595 -4.140 8.134 1.00 96.19 77 VAL A CA 1
ATOM 587 C C . VAL A 1 77 ? -9.111 -4.125 7.794 1.00 96.19 77 VAL A C 1
ATOM 589 O O . VAL A 1 77 ? -8.743 -3.981 6.626 1.00 96.19 77 VAL A O 1
ATOM 592 N N . ILE A 1 78 ? -8.267 -4.291 8.814 1.00 96.69 78 ILE A N 1
ATOM 593 C CA . ILE A 1 78 ? -6.817 -4.450 8.675 1.00 96.69 78 ILE A CA 1
ATOM 594 C C . ILE A 1 78 ? -6.414 -5.763 9.334 1.00 96.69 78 ILE A C 1
ATOM 596 O O . ILE A 1 78 ? -6.614 -5.926 10.539 1.00 96.69 78 ILE A O 1
ATOM 600 N N . ASP A 1 79 ? -5.806 -6.647 8.551 1.00 96.06 79 ASP A N 1
ATOM 601 C CA . ASP A 1 79 ? -5.184 -7.878 9.025 1.00 96.06 79 ASP A CA 1
ATOM 602 C C . ASP A 1 79 ? -3.673 -7.830 8.781 1.00 96.06 79 ASP A C 1
ATOM 604 O O . ASP A 1 79 ? -3.218 -7.457 7.695 1.00 96.06 79 ASP A O 1
ATOM 608 N N . VAL A 1 80 ? -2.892 -8.175 9.803 1.00 96.19 80 VAL A N 1
ATOM 609 C CA . VAL A 1 80 ? -1.429 -8.205 9.727 1.00 96.19 80 VAL A CA 1
ATOM 610 C C . VAL A 1 80 ? -0.942 -9.547 10.242 1.00 96.19 80 VAL A C 1
ATOM 612 O O . VAL A 1 80 ? -1.069 -9.845 11.428 1.00 96.19 80 VAL A O 1
ATOM 615 N N . SER A 1 81 ? -0.334 -10.330 9.355 1.00 94.19 81 SER A N 1
ATOM 616 C CA . SER A 1 81 ? 0.164 -11.666 9.671 1.00 94.19 81 SER A CA 1
ATOM 617 C C . SER A 1 81 ? 1.674 -11.747 9.489 1.00 94.19 81 SER A C 1
ATOM 619 O O . SER A 1 81 ? 2.216 -11.314 8.470 1.00 94.19 81 SER A O 1
ATOM 621 N N . ALA A 1 82 ? 2.360 -12.303 10.486 1.00 92.38 82 ALA A N 1
ATOM 622 C CA . ALA A 1 82 ? 3.775 -12.625 10.395 1.00 92.38 82 ALA A CA 1
ATOM 623 C C . ALA A 1 82 ? 3.932 -14.086 9.980 1.00 92.38 82 ALA A C 1
ATOM 625 O O . ALA A 1 82 ? 3.526 -14.980 10.721 1.00 92.38 82 ALA A O 1
ATOM 626 N N . VAL A 1 83 ? 4.530 -14.320 8.814 1.00 91.00 83 VAL A N 1
ATOM 627 C CA . VAL A 1 83 ? 4.792 -15.671 8.302 1.00 91.00 83 VAL A CA 1
ATOM 628 C C . VAL A 1 83 ? 6.247 -15.803 7.882 1.00 91.00 83 VAL A C 1
ATOM 630 O O . VAL A 1 83 ? 6.937 -14.815 7.618 1.00 91.00 83 VAL A O 1
ATOM 633 N N . GLU A 1 84 ? 6.727 -17.036 7.838 1.00 88.12 84 GLU A N 1
ATOM 634 C CA . GLU A 1 84 ? 8.032 -17.363 7.283 1.00 88.12 84 GLU A CA 1
ATOM 635 C C . GLU A 1 84 ? 7.961 -17.322 5.755 1.00 88.12 84 GLU A C 1
ATOM 637 O O . GLU A 1 84 ? 7.088 -17.940 5.145 1.00 88.12 84 GLU A O 1
ATOM 642 N N . PHE A 1 85 ? 8.840 -16.532 5.138 1.00 88.00 85 PHE A N 1
ATOM 643 C CA . PHE A 1 85 ? 8.915 -16.438 3.682 1.00 88.00 85 PHE A CA 1
ATOM 644 C C . PHE A 1 85 ? 9.934 -17.471 3.213 1.00 88.00 85 PHE A C 1
ATOM 646 O O . PHE A 1 85 ? 10.948 -17.690 3.871 1.00 88.00 85 PHE A O 1
ATOM 653 N N . ILE A 1 86 ? 9.662 -18.107 2.079 1.00 81.31 86 ILE A N 1
ATOM 654 C CA . ILE A 1 86 ? 10.628 -19.000 1.446 1.00 81.31 86 ILE A CA 1
ATOM 655 C C . ILE A 1 86 ? 11.598 -18.118 0.659 1.00 81.31 86 ILE A C 1
ATOM 657 O O . ILE A 1 86 ? 11.207 -17.517 -0.344 1.00 81.31 86 ILE A O 1
ATOM 661 N N . ASP A 1 87 ? 12.845 -18.038 1.116 1.00 69.38 87 ASP A N 1
ATOM 662 C CA . ASP A 1 87 ? 13.911 -17.366 0.372 1.00 69.38 87 ASP A CA 1
ATOM 663 C C . ASP A 1 87 ? 14.137 -18.095 -0.966 1.00 69.38 87 ASP A C 1
ATOM 665 O O . ASP A 1 87 ? 14.247 -19.323 -1.013 1.00 69.38 87 ASP A O 1
ATOM 669 N N . GLY A 1 88 ? 14.183 -17.338 -2.067 1.00 62.12 88 GLY A N 1
ATOM 670 C CA . GLY A 1 88 ? 14.382 -17.871 -3.424 1.00 62.12 88 GLY A CA 1
ATOM 671 C C . GLY A 1 88 ? 13.164 -17.805 -4.354 1.00 62.12 88 GLY A C 1
ATOM 672 O O . GLY A 1 88 ? 13.266 -1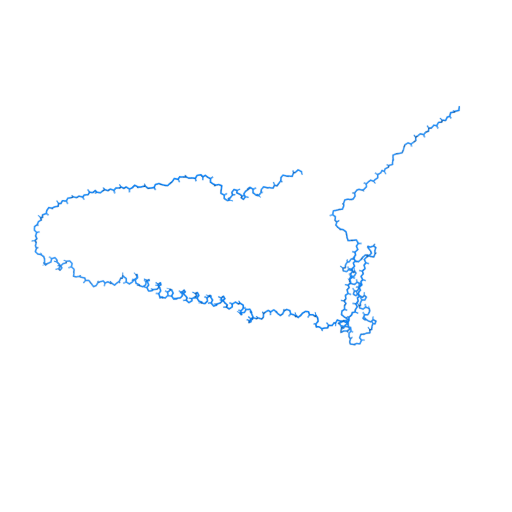8.228 -5.503 1.00 62.12 88 GLY A O 1
ATOM 673 N N . LEU A 1 89 ? 12.031 -17.259 -3.894 1.00 58.41 89 LEU A N 1
ATOM 674 C CA . LEU A 1 89 ? 10.929 -16.815 -4.769 1.00 58.41 89 LEU A CA 1
ATOM 675 C C . LEU A 1 89 ? 10.987 -15.319 -5.098 1.00 58.41 89 LEU A C 1
ATOM 677 O O . LEU A 1 89 ? 10.149 -14.826 -5.857 1.00 58.41 89 LEU A O 1
ATOM 681 N N . ASP A 1 90 ? 11.969 -14.607 -4.546 1.00 62.16 90 ASP A N 1
ATOM 682 C CA . ASP A 1 90 ? 12.363 -13.296 -5.035 1.00 62.16 90 ASP A CA 1
ATOM 683 C C . ASP A 1 90 ? 12.772 -13.517 -6.487 1.00 62.16 90 ASP A C 1
ATOM 685 O O . ASP A 1 90 ? 13.814 -14.118 -6.746 1.00 62.16 90 ASP A O 1
ATOM 689 N N . GLY A 1 91 ? 11.876 -13.167 -7.418 1.00 60.28 91 GLY A N 1
ATOM 690 C CA . GLY A 1 91 ? 12.087 -13.372 -8.845 1.00 60.28 91 GLY A CA 1
ATOM 691 C C . GLY A 1 91 ? 13.515 -12.986 -9.186 1.00 60.28 91 GLY A C 1
ATOM 692 O O . GLY A 1 91 ? 13.971 -11.935 -8.729 1.00 60.28 91 GLY A O 1
ATOM 693 N N . GLU A 1 92 ? 14.209 -13.889 -9.886 1.00 64.94 92 GLU A N 1
ATOM 694 C CA . GLU A 1 92 ? 15.629 -13.755 -10.197 1.00 64.94 92 GLU A CA 1
ATOM 695 C C . GLU A 1 92 ? 15.912 -12.285 -10.532 1.00 64.94 92 GLU A C 1
ATOM 697 O O . GLU A 1 92 ? 15.193 -11.727 -11.376 1.00 64.94 92 GLU A O 1
ATOM 702 N N . PRO A 1 93 ? 16.844 -11.616 -9.819 1.00 62.91 93 PRO A N 1
ATOM 703 C CA . PRO A 1 93 ? 17.150 -10.225 -10.088 1.00 62.91 93 PRO A CA 1
ATOM 704 C C . PRO A 1 93 ? 17.346 -10.105 -11.589 1.00 62.91 93 PRO A C 1
ATOM 706 O O . PRO A 1 93 ? 18.176 -10.820 -12.142 1.00 62.91 93 PRO A O 1
ATOM 709 N N . ILE A 1 94 ? 16.535 -9.279 -12.257 1.00 63.75 94 ILE A N 1
ATOM 710 C CA . ILE A 1 94 ? 16.689 -9.064 -13.693 1.00 63.75 94 ILE A CA 1
ATOM 711 C C . ILE A 1 94 ? 18.064 -8.419 -13.843 1.00 63.75 94 ILE A C 1
ATOM 713 O O . ILE A 1 94 ? 18.211 -7.209 -13.645 1.00 63.75 94 ILE A O 1
ATOM 717 N N . GLU A 1 95 ? 19.085 -9.240 -14.085 1.00 68.44 95 GLU A N 1
ATOM 718 C CA . GLU A 1 95 ? 20.448 -8.765 -14.206 1.00 68.44 95 GLU A CA 1
ATOM 719 C C . GLU A 1 95 ? 20.461 -7.819 -15.399 1.00 68.44 95 GLU A C 1
ATOM 721 O O . GLU A 1 95 ? 20.127 -8.187 -16.529 1.00 68.44 95 GLU A O 1
ATOM 726 N N . GLN A 1 96 ? 20.768 -6.549 -15.131 1.00 69.00 96 GLN A N 1
ATOM 727 C CA . GLN A 1 96 ? 20.902 -5.574 -16.198 1.00 69.00 96 GLN A CA 1
ATOM 728 C C . GLN A 1 96 ? 21.971 -6.092 -17.164 1.00 69.00 96 GLN A C 1
ATOM 730 O O . GLN A 1 96 ? 23.041 -6.501 -16.702 1.00 69.00 96 GLN A O 1
ATOM 735 N N . PRO A 1 97 ? 21.715 -6.082 -18.487 1.00 73.62 97 PRO A N 1
ATOM 736 C CA . PRO A 1 97 ? 22.678 -6.576 -19.455 1.00 73.62 97 PRO A CA 1
ATOM 737 C C . PRO A 1 97 ? 24.033 -5.911 -19.224 1.00 73.62 97 PRO A C 1
ATOM 739 O O . PRO A 1 97 ? 24.165 -4.690 -19.336 1.00 73.62 97 PRO A O 1
ATOM 742 N N . GLY A 1 98 ? 25.046 -6.714 -18.889 1.00 80.38 98 GLY A N 1
ATOM 743 C CA . GLY A 1 98 ? 26.396 -6.210 -18.668 1.00 80.38 98 GLY A CA 1
ATOM 744 C C . GLY A 1 98 ? 26.922 -5.451 -19.890 1.00 80.38 98 GLY A C 1
ATOM 745 O O . GLY A 1 98 ? 26.425 -5.601 -21.010 1.00 80.38 98 GLY A O 1
ATOM 746 N N . ILE A 1 99 ? 27.979 -4.657 -19.699 1.00 78.75 99 ILE A N 1
ATOM 747 C CA . ILE A 1 99 ? 28.583 -3.840 -20.769 1.00 78.75 99 ILE A CA 1
ATOM 748 C C . ILE A 1 99 ? 28.894 -4.691 -22.018 1.00 78.75 99 ILE A C 1
ATOM 750 O O . ILE A 1 99 ? 28.642 -4.257 -23.139 1.00 78.75 99 ILE A O 1
ATOM 754 N N . MET A 1 100 ? 29.340 -5.939 -21.837 1.00 79.56 100 MET A N 1
ATOM 755 C CA . MET A 1 100 ? 29.598 -6.871 -22.943 1.00 79.56 100 MET A CA 1
ATOM 756 C C . MET A 1 100 ? 28.333 -7.321 -23.689 1.00 79.56 100 MET A C 1
ATOM 758 O O . MET A 1 100 ? 28.356 -7.418 -24.915 1.00 79.56 100 MET A O 1
ATOM 762 N N . ALA A 1 101 ? 27.213 -7.531 -22.990 1.00 77.69 101 ALA A N 1
ATOM 763 C CA . ALA A 1 101 ? 25.928 -7.857 -23.615 1.00 77.69 101 ALA A CA 1
ATOM 764 C C . ALA A 1 101 ? 25.366 -6.659 -24.406 1.00 77.69 101 ALA A C 1
ATOM 766 O O . ALA A 1 101 ? 24.827 -6.817 -25.506 1.00 77.69 101 ALA A O 1
ATOM 767 N N . SER A 1 102 ? 25.578 -5.442 -23.895 1.00 76.12 102 SER A N 1
ATOM 768 C CA . SER A 1 102 ? 25.239 -4.209 -24.613 1.00 76.12 102 SER A CA 1
ATOM 769 C C . SER A 1 102 ? 26.077 -4.044 -25.888 1.00 76.12 102 SER A C 1
ATOM 771 O O . SER A 1 102 ? 25.523 -3.769 -26.949 1.00 76.12 102 SER A O 1
ATOM 773 N N . ILE A 1 103 ? 27.392 -4.291 -25.837 1.00 79.75 103 ILE A N 1
ATOM 774 C CA . ILE A 1 103 ? 28.271 -4.227 -27.023 1.00 79.75 103 ILE A CA 1
ATOM 775 C C . ILE A 1 103 ? 27.854 -5.256 -28.086 1.00 79.75 103 ILE A C 1
ATOM 777 O O . ILE A 1 103 ? 27.781 -4.917 -29.271 1.00 79.75 103 ILE A O 1
ATOM 781 N N . GLY A 1 104 ? 27.518 -6.485 -27.680 1.00 82.56 104 GLY A N 1
ATOM 782 C CA . GLY A 1 104 ? 27.015 -7.518 -28.593 1.00 82.56 104 GLY A CA 1
ATOM 783 C C . GLY A 1 104 ? 25.760 -7.075 -29.350 1.00 82.56 104 GLY A C 1
ATOM 784 O O . GLY A 1 104 ? 25.664 -7.263 -30.561 1.00 82.56 104 GLY A O 1
ATOM 785 N N . THR A 1 105 ? 24.850 -6.380 -28.663 1.00 82.50 105 THR A N 1
ATOM 786 C CA . THR A 1 105 ? 23.602 -5.866 -29.252 1.00 82.50 105 THR A CA 1
ATOM 787 C C . THR A 1 105 ? 23.854 -4.815 -30.344 1.00 82.50 105 THR A C 1
ATOM 789 O O . THR A 1 105 ? 23.143 -4.782 -31.347 1.00 82.50 105 THR A O 1
ATOM 792 N N . TYR A 1 106 ? 24.899 -3.990 -30.208 1.00 85.12 106 TYR A N 1
ATOM 793 C CA . TYR A 1 106 ? 25.227 -2.921 -31.167 1.00 85.12 106 TYR A CA 1
ATOM 794 C C . TYR A 1 106 ? 26.336 -3.280 -32.170 1.00 85.12 106 TYR A C 1
ATOM 796 O O . TYR A 1 106 ? 26.700 -2.451 -33.010 1.00 85.12 106 TYR A O 1
ATOM 804 N N . THR A 1 107 ? 26.860 -4.509 -32.130 1.00 86.94 107 THR A N 1
ATOM 805 C CA . THR A 1 107 ? 27.985 -4.943 -32.979 1.00 86.94 107 THR A CA 1
ATOM 806 C C . THR A 1 107 ? 27.658 -4.823 -34.472 1.00 86.94 107 THR A C 1
ATOM 808 O O . THR A 1 107 ? 28.482 -4.335 -35.244 1.00 86.94 107 THR A O 1
ATOM 811 N N . GLY A 1 108 ? 26.434 -5.170 -34.888 1.00 85.62 108 GLY A N 1
ATOM 812 C CA . GLY A 1 108 ? 26.008 -5.029 -36.288 1.00 85.62 108 GLY A CA 1
ATOM 813 C C . GLY A 1 108 ? 26.033 -3.577 -36.782 1.00 85.62 108 GLY A C 1
ATOM 814 O O . GLY A 1 108 ? 26.519 -3.293 -37.878 1.00 85.62 108 GLY A O 1
ATOM 815 N N . THR A 1 109 ? 25.587 -2.635 -35.948 1.00 89.31 109 THR A N 1
ATOM 816 C CA . THR A 1 109 ? 25.606 -1.200 -36.270 1.00 89.31 109 THR A CA 1
ATOM 817 C C . THR A 1 109 ? 27.033 -0.654 -36.327 1.00 89.31 109 THR A C 1
ATOM 819 O O . THR A 1 109 ? 27.349 0.125 -37.226 1.00 89.31 109 THR A O 1
ATOM 822 N N . MET A 1 110 ? 27.920 -1.097 -35.429 1.00 89.38 110 MET A N 1
ATOM 823 C CA . MET A 1 110 ? 29.343 -0.733 -35.453 1.00 89.38 110 MET A CA 1
ATOM 824 C C . MET A 1 110 ? 30.052 -1.213 -36.724 1.00 89.38 110 MET A C 1
ATOM 826 O O . MET A 1 110 ? 30.820 -0.452 -37.312 1.00 89.38 110 MET A O 1
ATOM 830 N N . ILE A 1 111 ? 29.770 -2.437 -37.181 1.00 92.56 111 ILE A N 1
ATOM 831 C CA . ILE A 1 111 ? 30.339 -2.973 -38.427 1.00 92.56 111 ILE A CA 1
ATOM 832 C C . ILE A 1 111 ? 29.886 -2.132 -39.625 1.00 92.56 111 ILE A C 1
ATOM 834 O O . ILE A 1 111 ? 30.718 -1.723 -40.435 1.00 92.56 111 ILE A O 1
ATOM 838 N N . ASN A 1 112 ? 28.592 -1.812 -39.712 1.00 92.38 112 ASN A N 1
ATOM 839 C CA . ASN A 1 112 ? 28.059 -0.982 -40.795 1.00 92.38 112 ASN A CA 1
ATOM 840 C C . ASN A 1 112 ? 28.654 0.433 -40.790 1.00 92.38 112 ASN A 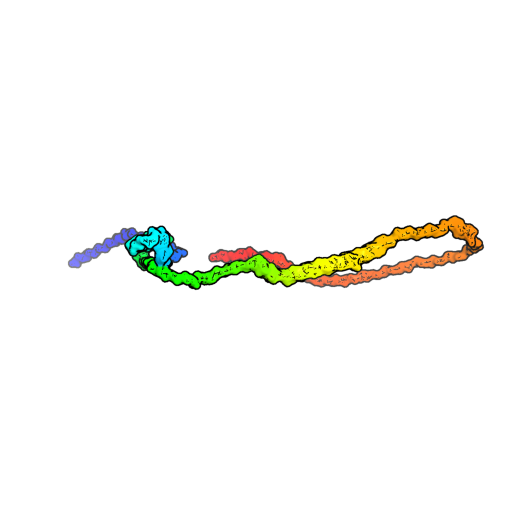C 1
ATOM 842 O O . ASN A 1 112 ? 29.028 0.947 -41.845 1.00 92.38 112 ASN A O 1
ATOM 846 N N . ALA A 1 113 ? 28.791 1.048 -39.612 1.00 93.31 113 ALA A N 1
ATOM 847 C CA . ALA A 1 113 ? 29.438 2.350 -39.470 1.00 93.31 113 ALA A CA 1
ATOM 848 C C . ALA A 1 113 ? 30.912 2.300 -39.914 1.00 93.31 113 ALA A C 1
ATOM 850 O O . ALA A 1 113 ? 31.361 3.170 -40.662 1.00 93.31 113 ALA A O 1
ATOM 851 N N . GLY A 1 114 ? 31.645 1.253 -39.523 1.00 95.62 114 GLY A N 1
ATOM 852 C CA . GLY A 1 114 ? 33.022 1.023 -39.963 1.00 95.62 114 GLY A CA 1
ATOM 853 C C . GLY A 1 114 ? 33.136 0.850 -41.479 1.00 95.62 114 GLY A C 1
ATOM 854 O O . GLY A 1 114 ? 33.974 1.493 -42.111 1.00 95.62 114 GLY A O 1
ATOM 855 N N . ALA A 1 115 ? 32.254 0.051 -42.085 1.00 95.62 115 ALA A N 1
ATOM 856 C CA . ALA A 1 115 ? 32.208 -0.134 -43.534 1.00 95.62 115 ALA A CA 1
ATOM 857 C C . ALA A 1 115 ? 31.956 1.191 -44.272 1.00 95.62 115 ALA A C 1
ATOM 859 O O . ALA A 1 115 ? 32.630 1.482 -45.260 1.00 95.62 115 ALA A O 1
ATOM 860 N N . PHE A 1 116 ? 31.055 2.035 -43.761 1.00 96.88 116 PHE A N 1
ATOM 861 C CA . PHE A 1 116 ? 30.794 3.361 -44.326 1.00 96.88 116 PHE A CA 1
ATOM 862 C C . PHE A 1 116 ? 32.032 4.263 -44.299 1.00 96.88 116 PHE A C 1
ATOM 864 O O . PHE A 1 116 ? 32.345 4.901 -45.303 1.00 96.88 116 PHE A O 1
ATOM 871 N N . ILE A 1 117 ? 32.765 4.286 -43.182 1.00 97.00 117 ILE A N 1
ATOM 872 C CA . ILE A 1 117 ? 34.013 5.056 -43.058 1.00 97.00 117 ILE A CA 1
ATOM 873 C C . ILE A 1 117 ? 35.040 4.585 -44.093 1.00 97.00 117 ILE A C 1
ATOM 875 O O . ILE A 1 117 ? 35.659 5.412 -44.763 1.00 97.00 117 ILE A O 1
ATOM 879 N N . VAL A 1 118 ? 35.192 3.269 -44.265 1.00 97.00 118 VAL A N 1
ATOM 880 C CA . VAL A 1 118 ? 36.109 2.695 -45.261 1.00 97.00 118 VAL A CA 1
ATOM 881 C C . VAL A 1 118 ? 35.699 3.093 -46.678 1.00 97.00 118 VAL A C 1
ATOM 883 O O . VAL A 1 118 ? 36.543 3.543 -47.451 1.00 97.00 118 VAL A O 1
ATOM 886 N N . VAL A 1 119 ? 34.413 2.988 -47.023 1.00 97.19 119 VAL A N 1
ATOM 887 C CA . VAL A 1 119 ? 33.909 3.390 -48.345 1.00 97.19 119 VAL A CA 1
ATOM 888 C C . VAL A 1 119 ? 34.168 4.875 -48.599 1.00 97.19 119 VAL A C 1
ATOM 890 O O . VAL A 1 119 ? 34.720 5.225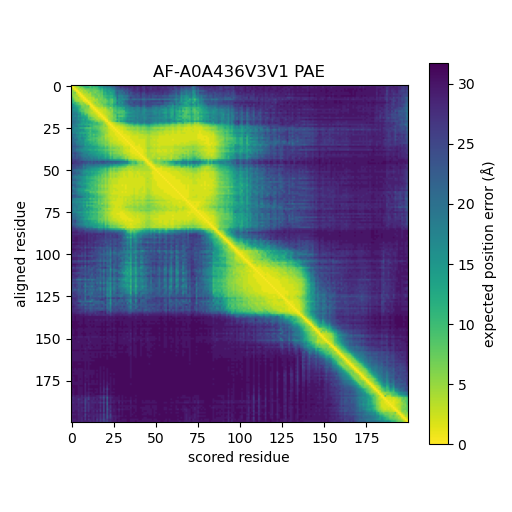 -49.641 1.00 97.19 119 VAL A O 1
ATOM 893 N N . VAL A 1 120 ? 33.838 5.749 -47.644 1.00 97.00 120 VAL A N 1
ATOM 894 C CA . VAL A 1 120 ? 34.089 7.195 -47.759 1.00 97.00 120 VAL A CA 1
ATOM 895 C C . VAL A 1 120 ? 35.580 7.479 -47.939 1.00 97.00 120 VAL A C 1
ATOM 897 O O . VAL A 1 120 ? 35.949 8.269 -48.808 1.00 97.00 120 VAL A O 1
ATOM 900 N N . PHE A 1 121 ? 36.446 6.810 -47.174 1.00 97.06 121 PHE A N 1
ATOM 901 C CA . PHE A 1 121 ? 37.895 6.945 -47.304 1.00 97.06 121 PHE A CA 1
ATOM 902 C C . PHE A 1 121 ? 38.387 6.540 -48.699 1.00 97.06 121 PHE A C 1
ATOM 904 O O . PHE A 1 121 ? 39.142 7.286 -49.329 1.00 97.06 121 PHE A O 1
ATOM 911 N N . LEU A 1 122 ? 37.932 5.395 -49.213 1.00 96.94 122 LEU A N 1
ATOM 912 C CA . LEU A 1 122 ? 38.306 4.918 -50.544 1.00 96.94 122 LEU A CA 1
ATOM 913 C C . LEU A 1 122 ? 37.825 5.870 -51.642 1.00 96.94 122 LEU A C 1
ATOM 915 O O . LEU A 1 122 ? 38.597 6.206 -52.537 1.00 96.94 122 LEU A O 1
ATOM 919 N N . VAL A 1 123 ? 36.590 6.366 -51.557 1.00 96.44 123 VAL A N 1
ATOM 920 C CA . VAL A 1 123 ? 36.047 7.330 -52.526 1.00 96.44 123 VAL A CA 1
ATOM 921 C C . VAL A 1 123 ? 36.807 8.656 -52.470 1.00 96.44 123 VAL A C 1
ATOM 923 O O . VAL A 1 123 ? 37.140 9.217 -53.515 1.00 96.44 123 VAL A O 1
ATOM 926 N N . ALA A 1 124 ? 37.145 9.148 -51.277 1.00 95.19 124 ALA A N 1
ATOM 927 C CA . ALA A 1 124 ? 37.934 10.365 -51.119 1.00 95.19 124 ALA A CA 1
ATOM 928 C C . ALA A 1 124 ? 39.341 10.213 -51.715 1.00 95.19 124 ALA A C 1
ATOM 930 O O . ALA A 1 124 ? 39.791 11.083 -52.462 1.00 95.19 124 ALA A O 1
ATOM 931 N N . PHE A 1 125 ? 40.027 9.108 -51.414 1.00 94.56 125 PHE A N 1
ATOM 932 C CA . PHE A 1 125 ? 41.423 8.920 -51.799 1.00 94.56 125 PHE A CA 1
ATOM 933 C C . PHE A 1 125 ? 41.606 8.461 -53.250 1.00 94.56 125 PHE A C 1
ATOM 935 O O . PHE A 1 125 ? 42.529 8.932 -53.909 1.00 94.56 125 PHE A O 1
ATOM 942 N N . PHE A 1 126 ? 40.737 7.583 -53.757 1.00 93.62 126 PHE A N 1
ATOM 943 C CA . PHE A 1 126 ? 40.852 6.990 -55.098 1.00 93.62 126 PHE A CA 1
ATOM 944 C C . PHE A 1 126 ? 39.859 7.547 -56.124 1.00 93.62 126 PHE A C 1
ATOM 946 O O . PHE A 1 126 ? 40.070 7.361 -57.317 1.00 93.62 126 PHE A O 1
ATOM 953 N N . GLY A 1 127 ? 38.797 8.233 -55.701 1.00 92.62 127 GLY A N 1
ATOM 954 C CA . GLY A 1 127 ? 37.857 8.897 -56.608 1.00 92.62 127 GLY A CA 1
ATOM 955 C C . GLY A 1 127 ? 38.118 10.398 -56.684 1.00 92.62 127 GLY A C 1
ATOM 956 O O . GLY A 1 127 ? 38.622 10.916 -57.678 1.00 92.62 127 GLY A O 1
ATOM 957 N N . LEU A 1 128 ? 37.806 11.104 -55.598 1.00 93.06 128 LEU A N 1
ATOM 958 C CA . LEU A 1 128 ? 37.787 12.569 -55.559 1.00 93.06 128 LEU A CA 1
ATOM 959 C C . LEU A 1 128 ? 39.189 13.189 -55.652 1.00 93.06 128 LEU A C 1
ATOM 961 O O . LEU A 1 128 ? 39.398 14.104 -56.446 1.00 93.06 128 LEU A O 1
ATOM 965 N N . ARG A 1 129 ? 40.163 12.696 -54.875 1.00 90.62 129 ARG A N 1
ATOM 966 C CA . ARG A 1 129 ? 41.537 13.229 -54.854 1.00 90.62 129 ARG A CA 1
ATOM 967 C C . ARG A 1 129 ? 42.253 13.138 -56.213 1.00 90.62 129 ARG A C 1
ATOM 969 O O . ARG A 1 129 ? 42.804 14.161 -56.621 1.00 90.62 129 ARG A O 1
ATOM 976 N N . PRO A 1 130 ? 42.265 12.001 -56.940 1.00 86.38 130 PRO A N 1
ATOM 977 C CA . PRO A 1 130 ? 42.900 11.941 -58.255 1.00 86.38 130 PRO A CA 1
ATOM 978 C C . PRO A 1 130 ? 42.142 12.757 -59.302 1.00 86.38 130 PRO A C 1
ATOM 980 O O . PRO A 1 130 ? 42.788 13.389 -60.131 1.00 86.38 130 PRO A O 1
ATOM 983 N N . MET A 1 131 ? 40.806 12.828 -59.243 1.00 89.44 131 MET A N 1
ATOM 984 C CA . MET A 1 131 ? 40.045 13.714 -60.133 1.00 89.44 131 MET A CA 1
ATOM 985 C C . MET A 1 131 ? 40.383 15.188 -59.893 1.00 89.44 131 MET A C 1
ATOM 987 O O . MET A 1 131 ? 40.646 15.919 -60.844 1.00 89.44 131 MET A O 1
ATOM 991 N N . ALA A 1 132 ? 40.453 15.622 -58.633 1.00 88.56 132 ALA A N 1
ATOM 992 C CA . ALA A 1 132 ? 40.876 16.977 -58.294 1.00 88.56 132 ALA A CA 1
ATOM 993 C C . ALA A 1 132 ? 42.323 17.251 -58.747 1.00 88.56 132 ALA A C 1
ATOM 995 O O . ALA A 1 132 ? 42.603 18.311 -59.308 1.00 88.56 132 ALA A O 1
ATOM 996 N N . ALA A 1 133 ? 43.236 16.289 -58.571 1.00 86.12 133 ALA A N 1
ATOM 997 C CA . ALA A 1 133 ? 44.615 16.393 -59.050 1.00 86.12 133 ALA A CA 1
ATOM 998 C C . ALA A 1 133 ? 44.696 16.484 -60.586 1.00 86.12 133 ALA A C 1
ATOM 1000 O O . ALA A 1 133 ? 45.452 17.295 -61.106 1.00 86.12 133 ALA A O 1
ATOM 1001 N N . ALA A 1 134 ? 43.890 15.716 -61.323 1.00 83.31 134 ALA A N 1
ATOM 1002 C CA . ALA A 1 134 ? 43.839 15.770 -62.785 1.00 83.31 134 ALA A CA 1
ATOM 1003 C C . ALA A 1 134 ? 43.295 17.113 -63.304 1.00 83.31 134 ALA A C 1
ATOM 1005 O O . ALA A 1 134 ? 43.831 17.669 -64.262 1.00 83.31 134 ALA A O 1
ATOM 1006 N N . LEU A 1 135 ? 42.274 17.668 -62.643 1.00 84.19 135 LEU A N 1
ATOM 1007 C CA . LEU A 1 135 ? 41.702 18.973 -62.991 1.00 84.19 135 LEU A CA 1
ATOM 1008 C C . LEU A 1 135 ? 42.661 20.134 -62.674 1.00 84.19 135 LEU A C 1
ATOM 1010 O O . LEU A 1 135 ? 42.700 21.120 -63.403 1.00 84.19 135 LEU A O 1
ATOM 1014 N N . THR A 1 136 ? 43.465 20.006 -61.616 1.00 80.94 136 THR A N 1
ATOM 1015 C CA . THR A 1 136 ? 44.463 21.017 -61.212 1.00 80.94 136 THR A CA 1
ATOM 1016 C C . THR A 1 136 ? 45.818 20.865 -61.907 1.00 80.94 136 THR A C 1
ATOM 1018 O O . THR A 1 136 ? 46.582 21.825 -61.961 1.00 80.94 136 THR A O 1
ATOM 1021 N N . ALA A 1 137 ? 46.110 19.706 -62.505 1.00 66.94 137 ALA A N 1
ATOM 1022 C CA . ALA A 1 137 ? 47.338 19.460 -63.265 1.00 66.94 137 ALA A CA 1
ATOM 1023 C C . ALA A 1 137 ? 47.384 20.168 -64.637 1.00 66.94 137 ALA A C 1
ATOM 1025 O O . ALA A 1 137 ? 48.417 20.134 -65.307 1.00 66.94 137 ALA A O 1
ATOM 1026 N N . SER A 1 138 ? 46.320 20.870 -65.046 1.00 61.72 138 SER A N 1
ATOM 1027 C CA . SER A 1 138 ? 46.316 21.730 -66.241 1.00 61.72 138 SER A CA 1
ATOM 1028 C C . SER A 1 138 ? 46.934 23.106 -65.964 1.00 61.72 138 SER A C 1
ATOM 1030 O O . SER A 1 138 ? 46.304 24.138 -66.160 1.00 61.72 138 SER A O 1
ATOM 1032 N N . ALA A 1 139 ? 48.181 23.123 -65.495 1.00 61.38 139 ALA A N 1
ATOM 1033 C CA . ALA A 1 139 ? 49.039 24.309 -65.501 1.00 61.38 139 ALA A CA 1
ATOM 1034 C C . ALA A 1 139 ? 50.520 23.900 -65.461 1.00 61.38 139 ALA A C 1
ATOM 1036 O O . ALA A 1 139 ? 51.300 24.371 -64.636 1.00 61.38 139 ALA A O 1
ATOM 1037 N N . LYS A 1 140 ? 50.933 22.999 -66.358 1.00 58.41 140 LYS A N 1
ATOM 1038 C CA . LYS A 1 140 ? 52.345 22.938 -66.741 1.00 58.41 140 LYS A CA 1
ATOM 1039 C C . LYS A 1 140 ? 52.556 24.041 -67.782 1.00 58.41 140 LYS A C 1
ATOM 1041 O O . LYS A 1 140 ? 51.894 23.972 -68.818 1.00 58.41 140 LYS A O 1
ATOM 1046 N N . PRO A 1 141 ? 53.416 25.051 -67.550 1.00 52.97 141 PRO A N 1
ATOM 1047 C CA . PRO A 1 141 ? 53.726 26.013 -68.594 1.00 52.97 141 PRO A CA 1
ATOM 1048 C C . PRO A 1 141 ? 54.332 25.226 -69.754 1.00 52.97 141 PRO A C 1
ATOM 1050 O O . PRO A 1 141 ? 55.346 24.539 -69.598 1.00 52.97 141 PRO A O 1
ATOM 1053 N N . ALA A 1 142 ? 53.650 25.258 -70.898 1.00 56.66 142 ALA A N 1
ATOM 1054 C CA . ALA A 1 142 ? 54.239 24.807 -72.139 1.00 56.66 142 ALA A CA 1
ATOM 1055 C C . ALA A 1 142 ? 55.527 25.611 -72.336 1.00 56.66 142 ALA A C 1
ATOM 1057 O O . ALA A 1 142 ? 55.545 26.830 -72.160 1.00 56.66 142 ALA A O 1
ATOM 1058 N N . ILE A 1 143 ? 56.605 24.890 -72.631 1.00 58.94 143 ILE A N 1
ATOM 1059 C CA . ILE A 1 143 ? 57.884 25.439 -73.072 1.00 58.94 143 ILE A CA 1
ATOM 1060 C C . ILE A 1 143 ? 57.579 26.543 -74.085 1.00 58.94 143 ILE A C 1
ATOM 1062 O O . ILE A 1 143 ? 56.810 26.309 -75.018 1.00 58.94 143 ILE A O 1
ATOM 1066 N N . ALA A 1 144 ? 58.127 27.737 -73.852 1.00 58.06 144 ALA A N 1
ATOM 1067 C CA . ALA A 1 144 ? 57.963 28.883 -74.731 1.00 58.06 144 ALA A CA 1
ATOM 1068 C C . ALA A 1 144 ? 58.258 28.453 -76.175 1.00 58.06 144 ALA A C 1
ATOM 1070 O O . ALA A 1 144 ? 59.389 28.099 -76.507 1.00 58.06 144 ALA A O 1
ATOM 1071 N N . GLY A 1 145 ? 57.215 28.418 -77.005 1.00 67.50 145 GLY A N 1
ATOM 1072 C CA . GLY A 1 145 ? 57.375 28.309 -78.447 1.00 67.50 145 GLY A CA 1
ATOM 1073 C C . GLY A 1 145 ? 58.092 29.555 -78.976 1.00 67.50 145 GLY A C 1
ATOM 1074 O O . GLY A 1 145 ? 58.054 30.597 -78.311 1.00 67.50 145 GLY A O 1
ATOM 1075 N N . PRO A 1 146 ? 58.760 29.456 -80.137 1.00 61.25 146 PRO A N 1
ATOM 1076 C CA . PRO A 1 146 ? 59.531 30.558 -80.703 1.00 61.25 146 PRO A CA 1
ATOM 1077 C C . PRO A 1 146 ? 58.659 31.809 -80.829 1.00 61.25 146 PRO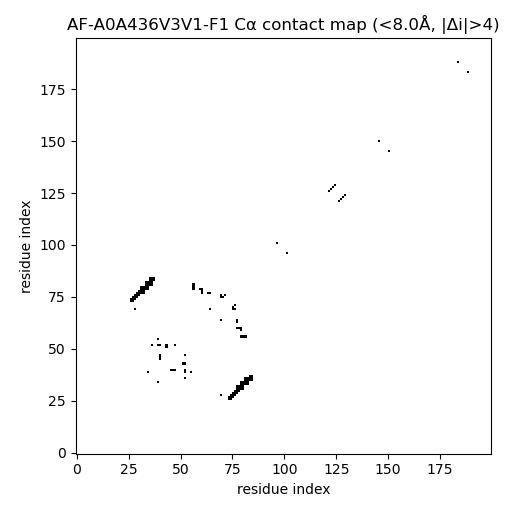 A C 1
ATOM 1079 O O . PRO A 1 146 ? 57.474 31.738 -81.171 1.00 61.25 146 PRO A O 1
ATOM 1082 N N . THR A 1 147 ? 59.234 32.957 -80.481 1.00 72.06 147 THR A N 1
ATOM 1083 C CA . THR A 1 147 ? 58.523 34.234 -80.468 1.00 72.06 147 THR A CA 1
ATOM 1084 C C . THR A 1 147 ? 58.151 34.656 -81.890 1.00 72.06 147 THR A C 1
ATOM 1086 O O . THR A 1 147 ? 58.783 34.263 -82.871 1.00 72.06 147 THR A O 1
ATOM 1089 N N . PHE A 1 148 ? 57.105 35.478 -82.007 1.00 59.38 148 PHE A N 1
ATOM 1090 C CA . PHE A 1 148 ? 56.571 35.981 -83.281 1.00 59.38 148 PHE A CA 1
ATOM 1091 C C . PHE A 1 148 ? 57.641 36.585 -84.216 1.00 59.38 148 PHE A C 1
ATOM 1093 O O . PHE A 1 148 ? 57.518 36.475 -85.434 1.00 59.38 148 PHE A O 1
ATOM 1100 N N . ASP A 1 149 ? 58.721 37.139 -83.657 1.00 61.44 149 ASP A N 1
ATOM 1101 C CA . ASP A 1 149 ? 59.876 37.672 -84.393 1.00 61.44 149 ASP A CA 1
ATOM 1102 C C . ASP A 1 149 ? 60.612 36.632 -85.255 1.00 61.44 149 ASP A C 1
ATOM 1104 O O . ASP A 1 149 ? 61.221 36.966 -86.274 1.00 61.44 149 ASP A O 1
ATOM 1108 N N . GLU A 1 150 ? 60.582 35.364 -84.853 1.00 59.75 150 GLU A N 1
ATOM 1109 C CA . GLU A 1 150 ? 61.291 34.274 -85.527 1.00 59.75 150 GLU A CA 1
ATOM 1110 C C . GLU A 1 150 ? 60.467 33.698 -86.689 1.00 59.75 150 GLU A C 1
ATOM 1112 O O . GLU A 1 150 ? 61.013 33.360 -87.739 1.00 59.75 150 GLU A O 1
ATOM 1117 N N . VAL A 1 151 ? 59.137 33.702 -86.554 1.00 63.00 151 VAL A N 1
ATOM 1118 C CA . VAL A 1 151 ? 58.193 33.295 -87.609 1.00 63.00 151 VAL A CA 1
ATOM 1119 C C . VAL A 1 151 ? 58.112 34.360 -88.709 1.00 63.00 151 VAL A C 1
ATOM 1121 O O . VAL A 1 151 ? 58.112 34.030 -89.897 1.00 63.00 151 VAL A O 1
ATOM 1124 N N . GLN A 1 152 ? 58.138 35.644 -88.343 1.00 59.47 152 GLN A N 1
ATOM 1125 C CA . GLN A 1 152 ? 57.972 36.766 -89.275 1.00 59.47 152 GLN A CA 1
ATOM 1126 C C . GLN A 1 152 ? 59.178 36.994 -90.204 1.00 59.47 152 GLN A C 1
ATOM 1128 O O . GLN A 1 152 ? 59.044 37.631 -91.247 1.00 59.47 152 GLN A O 1
ATOM 1133 N N . ARG A 1 153 ? 60.341 36.415 -89.883 1.00 60.12 153 ARG A N 1
ATOM 1134 C CA . ARG A 1 153 ? 61.547 36.456 -90.728 1.00 60.12 153 ARG A CA 1
ATOM 1135 C C . ARG A 1 153 ? 61.582 35.354 -91.801 1.00 60.12 153 ARG A C 1
ATOM 1137 O O . ARG A 1 153 ? 62.482 35.358 -92.634 1.00 60.12 153 ARG A O 1
ATOM 1144 N N . SER A 1 154 ? 60.626 34.418 -91.780 1.00 61.28 154 SER A N 1
ATOM 1145 C CA . SER A 1 154 ? 60.662 33.180 -92.579 1.00 61.28 154 SER A CA 1
ATOM 1146 C C . SER A 1 154 ? 59.593 33.055 -93.673 1.00 61.28 154 SER A C 1
ATOM 1148 O O . SER A 1 154 ? 59.535 32.023 -94.337 1.00 61.28 154 SER A O 1
ATOM 1150 N N . LEU A 1 155 ? 58.770 34.083 -93.917 1.00 54.78 155 LEU A N 1
ATOM 1151 C CA . LEU A 1 155 ? 57.694 34.004 -94.913 1.00 54.78 155 LEU A CA 1
ATOM 1152 C C . LEU A 1 155 ? 57.849 35.048 -96.038 1.00 54.78 155 LEU A C 1
ATOM 1154 O O . LEU A 1 155 ? 57.902 36.243 -95.745 1.00 54.78 155 LEU A O 1
ATOM 1158 N N . PRO A 1 156 ? 57.893 34.626 -97.322 1.00 51.78 156 PRO A N 1
ATOM 1159 C CA . PRO A 1 156 ? 57.817 35.525 -98.468 1.00 51.78 156 PRO A CA 1
ATOM 1160 C C . PRO A 1 156 ? 56.391 36.060 -98.644 1.00 51.78 156 PRO A C 1
ATOM 1162 O O . PRO A 1 156 ? 55.414 35.332 -98.477 1.00 51.78 156 PRO A O 1
ATOM 1165 N N . THR A 1 157 ? 56.289 37.337 -99.000 1.00 49.09 157 THR A N 1
ATOM 1166 C CA . THR A 1 157 ? 55.046 38.091 -99.216 1.00 49.09 157 THR A CA 1
ATOM 1167 C C . THR A 1 157 ? 54.193 37.524 -100.358 1.00 49.09 157 THR A C 1
ATOM 1169 O O . THR A 1 157 ? 54.715 37.336 -101.458 1.00 49.09 157 THR A O 1
ATOM 1172 N N . PRO A 1 158 ? 52.873 37.363 -100.151 1.00 43.47 158 PRO A N 1
ATOM 1173 C CA . PRO A 1 158 ? 51.895 37.366 -101.236 1.00 43.47 158 PRO A CA 1
ATOM 1174 C C . PRO A 1 158 ? 50.915 38.551 -101.129 1.00 43.47 158 PRO A C 1
ATOM 1176 O O . PRO A 1 158 ? 50.480 38.937 -100.045 1.00 43.47 158 PRO A O 1
ATOM 1179 N N . GLU A 1 159 ? 50.586 39.115 -102.290 1.00 37.06 159 GLU A N 1
ATOM 1180 C CA . GLU A 1 159 ? 49.629 40.203 -102.538 1.00 37.06 159 GLU A CA 1
ATOM 1181 C C . GLU A 1 159 ? 48.167 39.873 -102.149 1.00 37.06 159 GLU A C 1
ATOM 1183 O O . GLU A 1 159 ? 47.807 38.700 -102.013 1.00 37.06 159 GLU A O 1
ATOM 1188 N N . PRO A 1 160 ? 47.298 40.893 -101.975 1.00 39.94 160 PRO A N 1
ATOM 1189 C CA . PRO A 1 160 ? 45.994 40.731 -101.346 1.00 39.94 160 PRO A CA 1
ATOM 1190 C C . PRO A 1 160 ? 44.886 40.396 -102.355 1.00 39.94 160 PRO A C 1
ATOM 1192 O O . PRO A 1 160 ? 44.743 41.047 -103.387 1.00 39.94 160 PRO A O 1
ATOM 1195 N N . ALA A 1 161 ? 44.017 39.449 -101.995 1.00 34.91 161 ALA A N 1
ATOM 1196 C CA . ALA A 1 161 ? 42.737 39.225 -102.662 1.00 34.91 161 ALA A CA 1
ATOM 1197 C C . ALA A 1 161 ? 41.587 39.244 -101.639 1.00 34.91 161 ALA A C 1
ATOM 1199 O O . ALA A 1 161 ? 41.386 38.306 -100.877 1.00 34.91 161 ALA A O 1
ATOM 1200 N N . VAL A 1 162 ? 40.897 40.387 -101.645 1.00 34.22 162 VAL A N 1
ATOM 1201 C CA . VAL A 1 162 ? 39.456 40.640 -101.456 1.00 34.22 162 VAL A CA 1
ATOM 1202 C C . VAL A 1 162 ? 38.624 39.778 -100.490 1.00 34.22 162 VAL A C 1
ATOM 1204 O O . VAL A 1 162 ? 38.389 38.589 -100.673 1.00 34.22 162 VAL A O 1
ATOM 1207 N N . ALA A 1 163 ? 38.058 40.497 -99.518 1.00 35.88 163 ALA A N 1
ATOM 1208 C CA . ALA A 1 163 ? 37.031 40.092 -98.573 1.00 35.88 163 ALA A CA 1
ATOM 1209 C C . ALA A 1 163 ? 35.641 39.914 -99.214 1.00 35.88 163 ALA A C 1
ATOM 1211 O O . ALA A 1 163 ? 35.255 40.672 -100.105 1.00 35.88 163 ALA A O 1
ATOM 1212 N N . ALA A 1 164 ? 34.849 38.995 -98.655 1.00 34.75 164 ALA A N 1
ATOM 1213 C CA . ALA A 1 164 ? 33.396 38.974 -98.785 1.00 34.75 164 ALA A CA 1
ATOM 1214 C C . ALA A 1 164 ? 32.748 38.702 -97.416 1.00 34.75 164 ALA A C 1
ATOM 1216 O O . ALA A 1 164 ? 33.176 37.836 -96.657 1.00 34.75 164 ALA A O 1
ATOM 1217 N N . ILE A 1 165 ? 31.749 39.530 -97.124 1.00 36.66 165 ILE A N 1
ATOM 1218 C CA . ILE A 1 165 ? 31.003 39.726 -95.877 1.00 36.66 165 ILE A CA 1
ATOM 1219 C C . ILE A 1 165 ? 29.857 38.709 -95.765 1.00 36.66 165 ILE A C 1
ATOM 1221 O O . ILE A 1 165 ? 29.295 38.311 -96.782 1.00 36.66 165 ILE A O 1
ATOM 1225 N N . GLY A 1 166 ? 29.431 38.382 -94.540 1.00 33.41 166 GLY A N 1
ATOM 1226 C CA . GLY A 1 166 ? 28.120 37.772 -94.304 1.00 33.41 166 GLY A CA 1
ATOM 1227 C C . GLY A 1 166 ? 27.780 37.598 -92.826 1.00 33.41 166 GLY A C 1
ATOM 1228 O O . GLY A 1 166 ? 28.087 36.566 -92.240 1.00 33.41 166 GLY A O 1
ATOM 1229 N N . SER A 1 167 ? 27.157 38.618 -92.236 1.00 36.97 167 SER A N 1
ATOM 1230 C CA . SER A 1 167 ? 26.445 38.578 -90.955 1.00 36.97 167 SER A CA 1
ATOM 1231 C C . SER A 1 167 ? 24.962 38.258 -91.166 1.00 36.97 167 SER A C 1
ATOM 1233 O O . SER A 1 167 ? 24.421 38.619 -92.206 1.00 36.97 167 SER A O 1
ATOM 1235 N N . ASP A 1 168 ? 24.359 37.644 -90.143 1.00 33.00 168 ASP A N 1
ATOM 1236 C CA . ASP A 1 168 ? 22.928 37.533 -89.774 1.00 33.00 168 ASP A CA 1
ATOM 1237 C C . ASP A 1 168 ? 22.631 36.062 -89.432 1.00 33.00 168 ASP A C 1
ATOM 1239 O O . ASP A 1 168 ? 22.943 35.157 -90.193 1.00 33.00 168 ASP A O 1
ATOM 1243 N N . GLY A 1 169 ? 22.146 35.689 -88.249 1.00 33.47 169 GLY A N 1
ATOM 1244 C CA . GLY A 1 169 ? 21.118 36.324 -87.436 1.00 33.47 169 GLY A CA 1
ATOM 1245 C C . GLY A 1 169 ? 19.903 35.395 -87.461 1.00 33.47 169 GLY A C 1
ATOM 1246 O O . GLY A 1 169 ? 19.309 35.205 -88.514 1.00 33.47 169 GLY A O 1
ATOM 1247 N N . THR A 1 170 ? 19.539 34.770 -86.337 1.00 33.09 170 THR A N 1
ATOM 1248 C CA . THR A 1 170 ? 18.182 34.222 -86.137 1.00 33.09 170 THR A CA 1
ATOM 1249 C C . THR A 1 170 ? 17.920 33.886 -84.672 1.00 33.09 170 THR A C 1
ATOM 1251 O O . THR A 1 170 ? 18.592 33.067 -84.051 1.00 33.09 170 THR A O 1
ATOM 1254 N N . ALA A 1 171 ? 16.897 34.551 -84.143 1.00 34.12 171 ALA A N 1
ATOM 1255 C CA . ALA A 1 171 ? 16.209 34.244 -82.905 1.00 34.12 171 ALA A CA 1
ATOM 1256 C C . ALA A 1 171 ? 15.054 33.261 -83.170 1.00 34.12 171 ALA A C 1
ATOM 1258 O O . ALA A 1 171 ? 14.392 33.363 -84.199 1.00 34.12 171 ALA A O 1
ATOM 1259 N N . ALA A 1 172 ? 14.767 32.382 -82.208 1.00 35.62 172 ALA A N 1
ATOM 1260 C CA . ALA A 1 172 ? 13.458 31.757 -81.970 1.00 35.62 172 ALA A CA 1
ATOM 1261 C C . ALA A 1 172 ? 13.498 31.180 -80.539 1.00 35.62 172 ALA A C 1
ATOM 1263 O O . ALA A 1 172 ? 14.389 30.405 -80.216 1.00 35.62 172 ALA A O 1
ATOM 1264 N N . GLN A 1 173 ? 12.793 31.739 -79.557 1.00 35.41 173 GLN A N 1
ATOM 1265 C CA . GLN A 1 173 ? 11.348 31.721 -79.285 1.00 35.41 173 GLN A CA 1
ATOM 1266 C C . GLN A 1 173 ? 10.946 30.614 -78.288 1.00 35.41 173 GLN A C 1
ATOM 1268 O O . GLN A 1 173 ? 10.799 29.448 -78.622 1.00 35.41 173 GLN A O 1
ATOM 1273 N N . VAL A 1 174 ? 10.804 31.068 -77.039 1.00 37.09 174 VAL A N 1
ATOM 1274 C CA . VAL A 1 174 ? 9.733 30.843 -76.050 1.00 37.09 174 VAL A CA 1
ATOM 1275 C C . VAL A 1 174 ? 8.870 29.573 -76.173 1.00 37.09 174 VAL A C 1
ATOM 1277 O O . VAL A 1 174 ? 8.064 29.440 -77.088 1.00 37.09 174 VAL A O 1
ATOM 1280 N N . GLY A 1 175 ? 8.923 28.729 -75.135 1.00 33.91 175 GLY A N 1
ATOM 1281 C CA . GLY A 1 175 ? 7.901 27.733 -74.803 1.00 33.91 175 GLY A CA 1
ATOM 1282 C C . GLY A 1 175 ? 7.256 28.063 -73.454 1.00 33.91 175 GLY A C 1
ATOM 1283 O O . GLY A 1 175 ? 7.921 28.023 -72.422 1.00 33.91 175 GLY A O 1
ATOM 1284 N N . ALA A 1 176 ? 5.975 28.430 -73.478 1.00 38.56 176 ALA A N 1
ATOM 1285 C CA . ALA A 1 176 ? 5.141 28.703 -72.310 1.00 38.56 176 ALA A CA 1
ATOM 1286 C C . ALA A 1 176 ? 4.494 27.415 -71.768 1.00 38.56 176 ALA A C 1
ATOM 1288 O O . ALA A 1 176 ? 4.153 26.520 -72.541 1.00 38.56 176 ALA A O 1
ATOM 1289 N N . LEU A 1 177 ? 4.252 27.360 -70.454 1.00 42.19 177 LEU A N 1
ATOM 1290 C CA . LEU A 1 177 ? 3.408 26.354 -69.798 1.00 42.19 177 LEU A CA 1
ATOM 1291 C C . LEU A 1 177 ? 2.259 27.046 -69.036 1.00 42.19 177 LEU A C 1
ATOM 1293 O O . LEU A 1 177 ? 2.464 28.136 -68.495 1.00 42.19 177 LEU A O 1
ATOM 1297 N N . PRO A 1 178 ? 1.050 26.453 -69.022 1.00 46.44 178 PRO A N 1
ATOM 1298 C CA . PRO A 1 178 ? -0.193 27.134 -68.672 1.00 46.44 178 PRO A CA 1
ATOM 1299 C C . PRO A 1 178 ? -0.551 27.026 -67.182 1.00 46.44 178 PRO A C 1
ATOM 1301 O O . PRO A 1 178 ? -0.137 26.107 -66.479 1.00 46.44 178 PRO A O 1
ATOM 1304 N N . GLY A 1 179 ? -1.364 27.976 -66.714 1.00 45.41 179 GLY A N 1
ATOM 1305 C CA . GLY A 1 179 ? -1.837 28.059 -65.333 1.00 45.41 179 GLY A CA 1
ATOM 1306 C C . GLY A 1 179 ? -2.871 27.000 -64.931 1.00 45.41 179 GLY A C 1
ATOM 1307 O O . GLY A 1 179 ? -3.636 26.492 -65.751 1.00 45.41 179 GLY A O 1
ATOM 1308 N N . GLY A 1 180 ? -2.938 26.739 -63.620 1.00 35.00 180 GLY A N 1
ATOM 1309 C CA . GLY A 1 180 ? -3.948 25.896 -62.980 1.00 35.00 180 GLY A CA 1
ATOM 1310 C C . GLY A 1 180 ? -4.172 26.252 -61.502 1.00 35.00 180 GLY A C 1
ATOM 1311 O O . GLY A 1 180 ? -3.321 25.954 -60.680 1.00 35.00 180 GLY A O 1
ATOM 1312 N N . ARG A 1 181 ? -5.333 26.879 -61.236 1.00 44.03 181 ARG A N 1
ATOM 1313 C CA . ARG A 1 181 ? -6.200 26.968 -60.025 1.00 44.03 181 ARG A CA 1
ATOM 1314 C C . ARG A 1 181 ? -5.607 27.130 -58.598 1.00 44.03 181 ARG A C 1
ATOM 1316 O O . ARG A 1 181 ? -4.647 26.463 -58.237 1.00 44.03 181 ARG A O 1
ATOM 1323 N N . PRO A 1 182 ? -6.268 27.919 -57.718 1.00 47.50 182 PRO A N 1
ATOM 1324 C CA . PRO A 1 182 ? -5.869 28.067 -56.321 1.00 47.50 182 PRO A CA 1
ATOM 1325 C C . PRO A 1 182 ? -6.297 26.829 -55.517 1.00 47.50 182 PRO A C 1
ATOM 1327 O O . PRO A 1 182 ? -7.478 26.625 -55.245 1.00 47.50 182 PRO A O 1
ATOM 1330 N N . GLY A 1 183 ? -5.332 25.980 -55.173 1.00 46.25 183 GLY A N 1
ATOM 1331 C CA . GLY A 1 183 ? -5.507 24.907 -54.198 1.00 46.25 183 GLY A CA 1
ATOM 1332 C C . GLY A 1 183 ? -5.278 25.433 -52.784 1.00 46.25 183 GLY A C 1
ATOM 1333 O O . GLY A 1 183 ? -4.320 26.163 -52.536 1.00 46.25 183 GLY A O 1
ATOM 1334 N N . THR A 1 184 ? -6.171 25.061 -51.874 1.00 60.38 184 THR A N 1
ATOM 1335 C CA . THR A 1 184 ? -6.096 25.293 -50.428 1.00 60.38 184 THR A CA 1
ATOM 1336 C C . THR A 1 184 ? -4.720 24.920 -49.889 1.00 60.38 184 THR A C 1
ATOM 1338 O O . THR A 1 184 ? -4.275 23.778 -50.034 1.00 60.38 184 THR A O 1
ATOM 1341 N N . THR A 1 185 ? -4.034 25.881 -49.276 1.00 75.44 185 THR A N 1
ATOM 1342 C CA . THR A 1 185 ? -2.732 25.606 -48.669 1.00 75.44 185 THR A CA 1
ATOM 1343 C C . THR A 1 185 ? -2.921 24.824 -47.363 1.00 75.44 185 THR A C 1
ATOM 1345 O O . THR A 1 185 ? -3.915 25.038 -46.668 1.00 75.44 185 THR A O 1
ATOM 1348 N N . PRO A 1 186 ? -1.962 23.966 -46.964 1.00 70.06 186 PRO A N 1
ATOM 1349 C CA . PRO A 1 186 ? -2.005 23.221 -45.694 1.00 70.06 186 PRO A CA 1
ATOM 1350 C C . PRO A 1 186 ? -2.185 24.112 -44.451 1.00 70.06 186 PRO A C 1
ATOM 1352 O O . PRO A 1 186 ? -2.538 23.643 -43.371 1.00 70.06 186 PRO A O 1
ATOM 1355 N N . LEU A 1 187 ? -1.925 25.411 -44.608 1.00 69.38 187 LEU A N 1
ATOM 1356 C CA . LEU A 1 187 ? -2.044 26.419 -43.570 1.00 69.38 187 LEU A CA 1
ATOM 1357 C C . LEU A 1 187 ? -3.505 26.794 -43.262 1.00 69.38 187 LEU A C 1
ATOM 1359 O O . LEU A 1 187 ? -3.807 27.160 -42.125 1.00 69.38 187 LEU A O 1
ATOM 1363 N N . ASP A 1 188 ? -4.413 26.664 -44.233 1.00 71.31 188 ASP A N 1
ATOM 1364 C CA . ASP A 1 188 ? -5.844 26.932 -44.032 1.00 71.31 188 ASP A CA 1
ATOM 1365 C C . ASP A 1 188 ? -6.530 25.806 -43.242 1.00 71.31 188 ASP A C 1
ATOM 1367 O O . ASP A 1 188 ? -7.366 26.071 -42.375 1.00 71.31 188 ASP A O 1
ATOM 1371 N N . ASP A 1 189 ? -6.087 24.563 -43.439 1.00 69.50 189 ASP A N 1
ATOM 1372 C CA . ASP A 1 189 ? -6.601 23.373 -42.745 1.00 69.50 189 ASP A CA 1
ATOM 1373 C C . ASP A 1 189 ? -6.294 23.403 -41.231 1.00 69.50 189 ASP A C 1
ATOM 1375 O O . ASP A 1 189 ? -7.103 23.003 -40.387 1.00 69.50 189 ASP A O 1
ATOM 1379 N N . LEU A 1 190 ? -5.135 23.959 -40.857 1.00 68.81 190 LEU A N 1
ATOM 1380 C CA . LEU A 1 190 ? -4.746 24.171 -39.457 1.00 68.81 190 LEU A CA 1
ATOM 1381 C C . LEU A 1 190 ? -5.584 25.261 -38.781 1.00 68.81 190 LEU A C 1
ATOM 1383 O O . LEU A 1 190 ? -5.937 25.132 -37.610 1.00 68.81 190 LEU A O 1
ATOM 1387 N N . ARG A 1 191 ? -5.946 26.322 -39.510 1.00 69.38 191 ARG A N 1
ATOM 1388 C CA . ARG A 1 191 ? -6.769 27.416 -38.966 1.00 69.38 191 ARG A CA 1
ATOM 1389 C C . ARG A 1 191 ? -8.209 26.992 -38.714 1.00 69.38 191 ARG A C 1
ATOM 1391 O O . ARG A 1 191 ? -8.836 27.497 -37.783 1.00 69.38 191 ARG A O 1
ATOM 1398 N N . GLN A 1 192 ? -8.728 26.058 -39.505 1.00 68.81 192 GLN A N 1
ATOM 1399 C CA . GLN A 1 192 ? -10.097 25.576 -39.356 1.00 68.81 192 GLN A CA 1
ATOM 1400 C C . GLN A 1 192 ? -10.257 24.630 -38.151 1.00 68.81 192 GLN A C 1
ATOM 1402 O O . GLN A 1 192 ? -11.310 24.626 -37.515 1.00 68.81 192 GLN A O 1
ATOM 1407 N N . LYS A 1 193 ? -9.194 23.908 -37.769 1.00 67.12 193 LYS A N 1
ATOM 1408 C CA . LYS A 1 193 ? -9.180 22.973 -36.626 1.00 67.12 193 LYS A CA 1
ATOM 1409 C C . LYS A 1 193 ? -8.976 23.604 -35.242 1.00 67.12 193 LYS A C 1
ATOM 1411 O O . LYS A 1 193 ? -9.123 22.900 -34.251 1.00 67.12 193 LYS A O 1
ATOM 1416 N N . ILE A 1 194 ? -8.657 24.899 -35.150 1.00 73.69 194 ILE A N 1
ATOM 1417 C CA . ILE A 1 194 ? -8.349 25.574 -33.868 1.00 73.69 194 ILE A CA 1
ATOM 1418 C C . ILE A 1 194 ? -9.530 26.428 -33.353 1.00 73.69 194 ILE A C 1
ATOM 1420 O O . ILE A 1 194 ? -9.424 27.093 -32.325 1.00 73.69 194 ILE A O 1
ATOM 1424 N N . ARG A 1 195 ? -10.701 26.412 -34.007 1.00 74.56 195 ARG A N 1
ATOM 1425 C CA . ARG A 1 195 ? -11.871 27.129 -33.470 1.00 74.56 195 ARG A CA 1
ATOM 1426 C C . ARG A 1 195 ? -12.471 26.383 -32.264 1.00 74.56 195 ARG A C 1
ATOM 1428 O O . ARG A 1 195 ? -12.847 25.223 -32.421 1.00 74.56 195 ARG A O 1
ATOM 1435 N N . PRO A 1 196 ? -12.595 27.021 -31.084 1.00 69.19 196 PRO A N 1
ATOM 1436 C CA . PRO A 1 196 ? -13.271 26.424 -29.937 1.00 69.19 196 PRO A CA 1
ATOM 1437 C C . PRO A 1 196 ? -14.786 26.338 -30.186 1.00 69.19 196 PRO A C 1
ATOM 1439 O O . PRO A 1 196 ? -15.364 27.201 -30.849 1.00 69.19 196 PRO A O 1
ATOM 1442 N N . ALA A 1 197 ? -15.414 25.274 -29.677 1.00 68.50 197 ALA A N 1
ATOM 1443 C CA . ALA A 1 197 ? -16.840 25.004 -29.848 1.00 68.50 197 ALA A CA 1
ATOM 1444 C C . ALA A 1 197 ? -17.718 26.069 -29.154 1.00 68.50 197 ALA A C 1
ATOM 1446 O O . ALA A 1 197 ? -17.338 26.555 -28.083 1.00 68.50 197 ALA A O 1
ATOM 1447 N N . PRO A 1 198 ? -18.880 26.431 -29.731 1.00 64.38 198 PRO A N 1
ATOM 1448 C CA . PRO A 1 198 ? -19.832 27.323 -29.081 1.00 64.38 198 PRO A CA 1
ATOM 1449 C C . PRO A 1 198 ? -20.403 26.648 -27.829 1.00 64.38 198 PRO A C 1
ATOM 1451 O O . PRO A 1 198 ? -20.816 25.491 -27.872 1.00 64.38 198 PRO A O 1
ATOM 1454 N N . GLN A 1 199 ? -20.378 27.375 -26.715 1.00 64.38 199 GLN A N 1
ATOM 1455 C CA . GLN A 1 199 ? -21.058 26.998 -25.482 1.00 64.38 199 GLN A CA 1
ATOM 1456 C C . GLN A 1 199 ? -22.512 27.466 -25.598 1.00 64.38 199 GLN A C 1
ATOM 1458 O O . GLN A 1 199 ? -22.746 28.668 -25.734 1.00 64.38 199 GLN A O 1
ATOM 1463 N N . GLU A 1 200 ? -23.452 26.524 -25.577 1.00 52.09 200 GLU A N 1
ATOM 1464 C CA . GLU A 1 200 ? -24.813 26.757 -25.076 1.00 52.09 200 GLU A CA 1
ATOM 1465 C C . GLU A 1 200 ? -24.902 26.252 -23.635 1.00 52.09 200 GLU A C 1
ATOM 1467 O O . GLU A 1 200 ? -24.279 25.200 -23.346 1.00 52.09 200 GLU A O 1
#

Solvent-accessible surface area (backbone atoms only — not comparable to full-atom values): 13722 Å² total; per-residue (Å²): 138,88,83,85,85,83,87,84,86,80,90,74,92,80,87,84,84,86,85,86,78,97,70,89,76,88,68,65,54,78,47,81,46,81,40,52,39,63,61,52,36,63,75,66,31,98,81,53,45,73,66,57,52,52,51,52,51,52,54,48,49,53,50,51,37,64,75,69,65,66,38,72,90,52,58,39,46,79,47,75,46,73,42,79,70,73,87,80,70,68,68,74,75,81,72,70,74,48,74,68,56,51,49,62,73,46,44,67,59,52,51,52,53,52,52,49,52,51,52,52,50,48,42,46,62,70,45,51,46,52,51,53,49,59,68,64,59,79,72,69,81,72,76,83,68,85,54,71,75,65,60,68,76,72,65,85,89,79,87,90,80,83,90,85,87,87,88,84,87,87,88,86,83,88,86,89,84,83,91,80,79,94,72,86,54,77,68,58,62,56,60,67,72,68,66,79,80,86,85,129

pLDDT: mean 76.0, std 19.4, range [33.0, 97.19]

Secondary structure (DSSP, 8-state):
-PPPP-----------------S------EEEEEEEHHHHHHHH-TT--HHHHHHHHHHHHHHHHHHHT--TTTT-EEEEEEE---TT-S----PPPPHHHHHHHHHHHHHHHHHHHHHHHHIIIIIIHHHHHHHHT--PPP--PPPHHHHTTS----------------------------PPPHHHHHHHTTPPPPP-

Mean predicted aligned error: 21.3 Å